Protein AF-A0A8R7U121-F1 (afdb_monomer)

Nearest PDB structures (foldseek):
  2y7j-assembly1_D  TM=5.932E-01  e=2.226E+00  Homo sapiens
  5bml-assembly1_A  TM=5.288E-01  e=2.226E+00  Homo sapiens
  5u6b-assembly3_C  TM=4.559E-01  e=3.003E+00  Homo sapiens
  2y7j-assembly1_C  TM=4.504E-01  e=2.509E+00  Homo sapiens
  5os2-assembly1_A  TM=4.508E-01  e=3.386E+00  Homo sapiens

Solvent-accessible surface area (backbone atoms only — not comparable to full-atom values): 14651 Å² total; per-residue (Å²): 133,82,78,79,87,72,93,68,89,49,52,39,56,57,51,41,60,76,43,29,28,74,72,53,30,56,55,47,49,53,22,59,60,52,17,74,46,50,43,75,51,90,68,65,43,82,56,94,83,27,44,34,40,38,31,35,40,74,84,47,98,79,44,66,76,41,44,36,43,33,28,77,92,78,58,44,76,49,48,78,77,47,45,38,82,76,68,60,39,75,40,25,69,58,51,41,49,35,58,74,71,64,52,58,65,73,48,68,90,63,61,49,59,90,50,23,42,64,43,55,49,47,37,67,73,64,68,60,62,79,81,65,69,80,60,89,45,71,70,52,43,49,56,54,51,51,56,54,49,54,49,52,50,67,65,20,70,85,35,73,66,48,32,50,54,51,51,56,52,48,66,57,45,53,59,52,54,55,33,56,75,71,72,48,77,84,78,82,83,78,80,83,81,83,88,90,91,86,88,88,84,88,88,86,89,83,90,86,89,87,85,84,88,82,90,84,89,80,79,87,74,83,84,84,85,83,84,86,82,86,132

Sequence (231 aa):
MMAPPLYSRYNIERQAANYYTRNVFGKFQKQVTASTGYIINQDTEYQGRGLMFNLTSSLYENPKLFSVRVMMDEGVFQCSCHYFEMNGLVCAHIIRVMVHLNVQVIPQQYLLESWSEAATTSMARTGRLLEFGRPSTNTLKYNSLCRRLTWLASDACCNDDAYKILDEAIKVLEPAIAAAKRGVLPEQQATQRSEPPKQPATATGVLSDGLPQPQSTEMLRNPARVPKKGR

Mean predicted aligned error: 19.67 Å

pLDDT: mean 73.67, std 21.88, range [26.83, 96.38]

Radius of gyration: 31.83 Å; Cα contacts (8 Å, |Δi|>4): 194; chains: 1; bounding box: 66×74×86 Å

Structure (mmCIF, N/CA/C/O backbone):
data_AF-A0A8R7U121-F1
#
_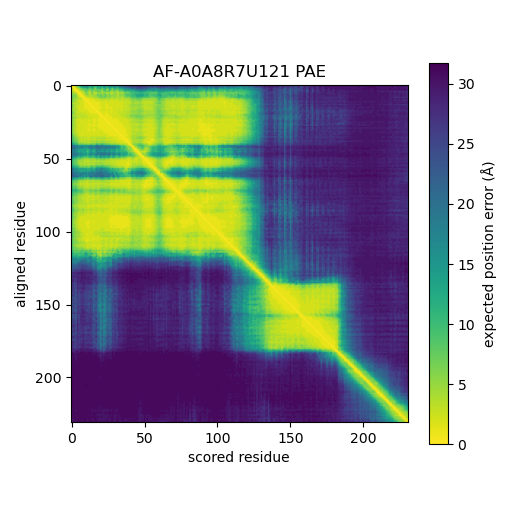entry.id   AF-A0A8R7U121-F1
#
loop_
_atom_site.group_PDB
_atom_site.id
_atom_site.type_symbol
_atom_site.label_atom_id
_atom_site.label_alt_id
_atom_site.label_comp_id
_atom_site.label_asym_id
_atom_site.label_entity_id
_atom_site.label_seq_id
_atom_site.pdbx_PDB_ins_code
_atom_site.Cartn_x
_atom_site.Cartn_y
_atom_site.Cartn_z
_atom_site.occupancy
_atom_site.B_iso_or_equiv
_atom_site.auth_seq_id
_atom_site.auth_comp_id
_atom_site.auth_asym_id
_atom_site.auth_atom_id
_atom_site.pdbx_PDB_model_num
ATOM 1 N N . MET A 1 1 ? 3.568 -12.759 -16.027 1.00 47.31 1 MET A N 1
ATOM 2 C CA . MET A 1 1 ? 3.876 -12.443 -14.615 1.00 47.31 1 MET A CA 1
ATOM 3 C C . MET A 1 1 ? 2.804 -13.073 -13.742 1.00 47.31 1 MET A C 1
ATOM 5 O O . MET A 1 1 ? 1.634 -12.901 -14.050 1.00 47.31 1 MET A O 1
ATOM 9 N N . MET A 1 2 ? 3.188 -13.857 -12.732 1.00 55.28 2 MET A N 1
ATOM 10 C CA . MET A 1 2 ? 2.252 -14.435 -11.757 1.00 55.28 2 MET A CA 1
ATOM 11 C C . MET A 1 2 ? 1.776 -13.330 -10.807 1.00 55.28 2 MET A C 1
ATOM 13 O O . MET A 1 2 ? 2.607 -12.564 -10.316 1.00 55.28 2 MET A O 1
ATOM 17 N N . ALA A 1 3 ? 0.465 -13.238 -10.567 1.00 64.62 3 ALA A N 1
ATOM 18 C CA . ALA A 1 3 ? -0.093 -12.289 -9.606 1.00 64.62 3 ALA A CA 1
ATOM 19 C C . ALA A 1 3 ? 0.487 -12.559 -8.203 1.00 64.62 3 ALA A C 1
ATOM 21 O O . ALA A 1 3 ? 0.669 -13.727 -7.839 1.00 64.62 3 ALA A O 1
ATOM 22 N N . PRO A 1 4 ? 0.817 -11.517 -7.417 1.00 74.62 4 PRO A N 1
ATOM 23 C CA . PRO A 1 4 ? 1.358 -11.716 -6.082 1.00 74.62 4 PRO A CA 1
ATOM 24 C C . PRO A 1 4 ? 0.328 -12.441 -5.196 1.00 74.62 4 PRO A C 1
ATOM 26 O O . PRO A 1 4 ? -0.874 -12.197 -5.329 1.00 74.62 4 PRO A O 1
ATOM 29 N N . PRO A 1 5 ? 0.772 -13.340 -4.299 1.00 82.88 5 PRO A N 1
ATOM 30 C CA . PRO A 1 5 ? -0.138 -14.067 -3.424 1.00 82.88 5 PRO A CA 1
ATOM 31 C C . PRO A 1 5 ? -0.878 -13.084 -2.512 1.00 82.88 5 PRO A C 1
ATOM 33 O O . PRO A 1 5 ? -0.253 -12.240 -1.869 1.00 82.88 5 PRO A O 1
ATOM 36 N N . LEU A 1 6 ? -2.205 -13.195 -2.464 1.00 87.69 6 LEU A N 1
ATOM 37 C CA . LEU A 1 6 ? -3.052 -12.390 -1.585 1.00 87.69 6 LEU A CA 1
ATOM 38 C C . LEU A 1 6 ? -3.093 -13.018 -0.188 1.00 87.69 6 LEU A C 1
ATOM 40 O O . LEU A 1 6 ? -3.147 -14.240 -0.055 1.00 87.69 6 LEU A O 1
ATOM 44 N N . TYR A 1 7 ? -3.077 -12.183 0.847 1.00 84.38 7 TYR A N 1
ATOM 45 C CA . TYR A 1 7 ? -3.190 -12.610 2.239 1.00 84.38 7 TYR A CA 1
ATOM 46 C C . TYR A 1 7 ? -4.653 -12.865 2.629 1.00 84.38 7 TYR A C 1
ATOM 48 O O . TYR A 1 7 ? -4.965 -13.826 3.328 1.00 84.38 7 TYR A O 1
ATOM 56 N N . SER A 1 8 ? -5.561 -12.010 2.163 1.00 85.31 8 SER A N 1
ATOM 57 C CA . SER A 1 8 ? -6.993 -12.051 2.440 1.00 85.31 8 SER A CA 1
ATOM 58 C C . SER A 1 8 ? -7.809 -12.244 1.158 1.00 85.31 8 SER A C 1
ATOM 60 O O . SER A 1 8 ? -7.291 -12.258 0.041 1.00 85.31 8 SER A O 1
ATOM 62 N N . ARG A 1 9 ? -9.132 -12.371 1.315 1.00 86.62 9 ARG A N 1
ATOM 63 C CA . ARG A 1 9 ? -10.089 -12.380 0.196 1.00 86.62 9 ARG A CA 1
ATOM 64 C C . ARG A 1 9 ? -10.721 -11.007 -0.058 1.00 86.62 9 ARG A C 1
ATOM 66 O O . ARG A 1 9 ? -11.717 -10.922 -0.773 1.00 86.62 9 ARG A O 1
ATOM 73 N N . TYR A 1 10 ? -10.180 -9.938 0.529 1.00 90.00 10 TYR A N 1
ATOM 74 C CA . TYR A 1 10 ? -10.754 -8.604 0.383 1.00 90.00 10 TYR A CA 1
ATOM 75 C C . TYR A 1 10 ? -10.538 -8.053 -1.029 1.00 90.00 10 TYR A C 1
ATOM 77 O O . TYR A 1 10 ? -9.432 -8.075 -1.572 1.00 90.00 10 TYR A O 1
ATOM 85 N N . ASN A 1 11 ? -11.597 -7.490 -1.612 1.00 91.81 11 ASN A N 1
ATOM 86 C CA . ASN A 1 11 ? -11.538 -6.888 -2.945 1.00 91.81 11 ASN A CA 1
ATOM 87 C C . ASN A 1 11 ? -10.566 -5.695 -3.000 1.00 91.81 11 ASN A C 1
ATOM 89 O O . ASN A 1 11 ? -9.848 -5.545 -3.989 1.00 91.81 11 ASN A O 1
ATOM 93 N N . ILE A 1 12 ? -10.444 -4.941 -1.902 1.00 94.12 12 ILE A N 1
ATOM 94 C CA . ILE A 1 12 ? -9.458 -3.863 -1.749 1.00 94.12 12 ILE A CA 1
ATOM 95 C C . ILE A 1 12 ? -8.004 -4.358 -1.827 1.00 94.12 12 ILE A C 1
ATOM 97 O O . ILE A 1 12 ? -7.151 -3.659 -2.367 1.00 94.12 12 ILE A O 1
ATOM 101 N N . GLU A 1 13 ? -7.704 -5.578 -1.360 1.00 93.31 13 GLU A N 1
ATOM 102 C CA . GLU A 1 13 ? -6.356 -6.148 -1.474 1.00 93.31 13 GLU A CA 1
ATOM 103 C C . GLU A 1 13 ? -6.052 -6.559 -2.914 1.00 93.31 13 GLU A C 1
ATOM 105 O O . GLU A 1 13 ? -4.972 -6.264 -3.421 1.00 93.31 13 GLU A O 1
ATOM 110 N N . ARG A 1 14 ? -7.025 -7.161 -3.609 1.00 91.94 14 ARG A N 1
ATOM 111 C CA . ARG A 1 14 ? -6.887 -7.481 -5.036 1.00 91.94 14 ARG A CA 1
ATOM 112 C C . ARG A 1 14 ? -6.682 -6.220 -5.879 1.00 91.94 14 ARG A C 1
ATOM 114 O O . ARG A 1 14 ? -5.856 -6.222 -6.785 1.00 91.94 14 ARG A O 1
ATOM 121 N N . GLN A 1 15 ? -7.409 -5.144 -5.584 1.00 93.44 15 GLN A N 1
ATOM 122 C CA . GLN A 1 15 ? -7.210 -3.862 -6.259 1.00 93.44 15 GLN A CA 1
ATOM 123 C C . GLN A 1 15 ? -5.800 -3.313 -6.010 1.00 93.44 15 GLN A C 1
ATOM 125 O O . GLN A 1 15 ? -5.121 -2.928 -6.960 1.00 93.44 15 GLN A O 1
ATOM 130 N N . ALA A 1 16 ? -5.339 -3.321 -4.756 1.00 91.12 16 ALA A N 1
ATOM 131 C CA . ALA A 1 16 ? -3.998 -2.873 -4.396 1.00 91.12 16 ALA A CA 1
ATOM 132 C C . ALA A 1 16 ? -2.901 -3.697 -5.096 1.00 91.12 16 ALA A C 1
ATOM 134 O O . ALA A 1 16 ? -1.918 -3.122 -5.555 1.00 91.12 16 ALA A O 1
ATOM 135 N N . ALA A 1 17 ? -3.090 -5.014 -5.233 1.00 90.88 17 ALA A N 1
ATOM 136 C CA . ALA A 1 17 ? -2.168 -5.910 -5.936 1.00 90.88 17 ALA A CA 1
ATOM 137 C C . ALA A 1 17 ? -2.005 -5.568 -7.423 1.00 90.88 17 ALA A C 1
ATOM 139 O O . ALA A 1 17 ? -0.923 -5.742 -7.973 1.00 90.88 17 ALA A O 1
ATOM 140 N N . ASN A 1 18 ? -3.072 -5.082 -8.061 1.00 89.69 18 ASN A N 1
ATOM 141 C CA . ASN A 1 18 ? -3.062 -4.707 -9.475 1.00 89.69 18 ASN A CA 1
ATOM 142 C C . ASN A 1 18 ? -2.540 -3.283 -9.715 1.00 89.69 18 ASN A C 1
ATOM 144 O O . ASN A 1 18 ? -2.168 -2.953 -10.837 1.00 89.69 18 ASN A O 1
ATOM 148 N N . TYR A 1 19 ? -2.569 -2.422 -8.694 1.00 88.56 19 TYR A N 1
ATOM 149 C CA . TYR A 1 19 ? -2.185 -1.016 -8.823 1.00 88.56 19 TYR A CA 1
ATOM 150 C C . TYR A 1 19 ? -0.744 -0.750 -8.371 1.00 88.56 19 TYR A C 1
ATOM 152 O O . TYR A 1 19 ? 0.015 -0.057 -9.053 1.00 88.56 19 TYR A O 1
ATOM 160 N N . TYR A 1 20 ? -0.367 -1.268 -7.201 1.00 89.88 20 TYR A N 1
ATOM 161 C CA . TYR A 1 20 ? 0.913 -0.977 -6.568 1.00 89.88 20 TYR A CA 1
ATOM 162 C C . TYR A 1 20 ? 2.047 -1.849 -7.100 1.00 89.88 20 TYR A C 1
ATOM 164 O O . TYR A 1 20 ? 1.867 -3.029 -7.378 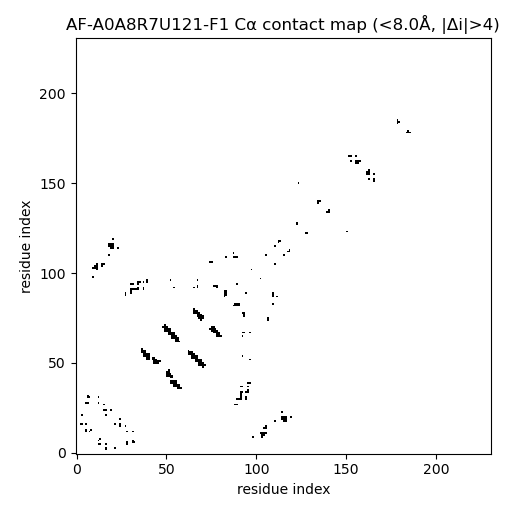1.00 89.88 20 TYR A O 1
ATOM 172 N N . THR A 1 21 ? 3.265 -1.298 -7.103 1.00 87.50 21 THR A N 1
ATOM 173 C CA . THR A 1 21 ? 4.477 -2.114 -7.298 1.00 87.50 21 THR A CA 1
ATOM 174 C C . THR A 1 21 ? 4.592 -3.206 -6.241 1.00 87.50 21 THR A C 1
ATOM 176 O O . THR A 1 21 ? 4.197 -3.013 -5.091 1.00 87.50 21 THR A O 1
ATOM 179 N N . ARG A 1 22 ? 5.242 -4.326 -6.578 1.00 86.69 22 ARG A N 1
ATOM 180 C CA . ARG A 1 22 ? 5.437 -5.464 -5.660 1.00 86.69 22 ARG A CA 1
ATOM 181 C C . ARG A 1 22 ? 5.949 -5.078 -4.261 1.00 86.69 22 ARG A C 1
ATOM 183 O O . ARG A 1 22 ? 5.487 -5.629 -3.266 1.00 86.69 22 ARG A O 1
ATOM 190 N N . ASN A 1 23 ? 6.885 -4.128 -4.163 1.00 87.50 23 ASN A N 1
ATOM 191 C CA . ASN A 1 23 ? 7.426 -3.673 -2.873 1.00 87.50 23 ASN A CA 1
ATOM 192 C C . ASN A 1 23 ? 6.387 -2.890 -2.053 1.00 87.50 23 ASN A C 1
ATOM 194 O O . ASN A 1 23 ? 6.260 -3.070 -0.842 1.00 87.50 23 ASN A O 1
ATOM 198 N N . VAL A 1 24 ? 5.625 -2.022 -2.716 1.00 90.75 24 VAL A N 1
ATOM 199 C CA . VAL A 1 24 ? 4.559 -1.242 -2.081 1.00 90.75 24 VAL A CA 1
ATOM 200 C C . VAL A 1 24 ? 3.410 -2.147 -1.675 1.00 90.75 24 VAL A C 1
ATOM 202 O O . VAL A 1 24 ? 2.943 -2.057 -0.541 1.00 90.75 24 VAL A O 1
ATOM 205 N N . PHE A 1 25 ? 3.007 -3.062 -2.556 1.00 93.00 25 PHE A N 1
ATOM 206 C CA . PHE A 1 25 ? 1.992 -4.055 -2.252 1.00 93.00 25 PHE A CA 1
ATOM 207 C C . PHE A 1 25 ? 2.377 -4.870 -1.014 1.00 93.00 25 PHE A C 1
ATOM 209 O O . PHE A 1 25 ? 1.572 -4.997 -0.100 1.00 93.00 25 PHE A O 1
ATOM 216 N N . GLY A 1 26 ? 3.639 -5.295 -0.888 1.00 92.56 26 GLY A N 1
ATOM 217 C CA . GLY A 1 26 ? 4.119 -5.965 0.324 1.00 92.56 26 GLY A CA 1
ATOM 218 C C . GLY A 1 26 ? 3.973 -5.124 1.605 1.00 92.56 26 GLY A C 1
ATOM 219 O O . GLY A 1 26 ? 3.680 -5.665 2.671 1.00 92.56 26 GLY A O 1
ATOM 220 N N . LYS A 1 27 ? 4.127 -3.794 1.535 1.00 93.06 27 LYS A N 1
ATOM 221 C CA . LYS A 1 27 ? 3.851 -2.898 2.677 1.00 93.06 27 LYS A CA 1
ATOM 222 C C . LYS A 1 27 ? 2.357 -2.801 2.974 1.00 93.06 27 LYS A C 1
ATOM 224 O O . LYS A 1 27 ? 1.977 -2.824 4.142 1.00 93.06 27 LYS A O 1
ATOM 229 N N . PHE A 1 28 ? 1.526 -2.719 1.938 1.00 94.81 28 PHE A N 1
ATOM 230 C CA . PHE A 1 28 ? 0.074 -2.721 2.078 1.00 94.81 28 PHE A CA 1
ATOM 231 C C . PHE A 1 28 ? -0.425 -4.033 2.703 1.00 94.81 28 PHE A C 1
ATOM 233 O O . PHE A 1 28 ? -1.191 -3.991 3.658 1.00 94.81 28 PHE A O 1
ATOM 240 N N . GLN A 1 29 ? 0.085 -5.192 2.274 1.00 94.62 29 GLN A N 1
ATOM 241 C CA . GLN A 1 29 ? -0.262 -6.489 2.866 1.00 94.62 29 GLN A CA 1
ATOM 242 C C . GLN A 1 29 ? 0.050 -6.552 4.360 1.00 94.62 29 GLN A C 1
ATOM 244 O O . GLN A 1 29 ? -0.770 -7.040 5.129 1.00 94.62 29 GLN A O 1
ATOM 249 N N . LYS A 1 30 ? 1.174 -5.976 4.809 1.00 93.94 30 LYS A N 1
ATOM 250 C CA . LYS A 1 30 ? 1.460 -5.856 6.250 1.00 93.94 30 LYS A CA 1
ATOM 251 C C . LYS A 1 30 ? 0.385 -5.054 6.989 1.00 93.94 30 LYS A C 1
ATOM 253 O O . LYS A 1 30 ? 0.046 -5.410 8.112 1.00 93.94 30 LYS A O 1
ATOM 258 N N . GLN A 1 31 ? -0.164 -4.001 6.376 1.00 95.38 31 GLN A N 1
ATOM 259 C CA . GLN A 1 31 ? -1.285 -3.244 6.948 1.00 95.38 31 GLN A CA 1
ATOM 260 C C . GLN A 1 31 ? -2.587 -4.057 6.941 1.00 95.38 31 GLN A C 1
ATOM 262 O O . GLN A 1 31 ? -3.321 -4.018 7.926 1.00 95.38 31 GLN A O 1
ATOM 267 N N . VAL A 1 32 ? -2.850 -4.842 5.887 1.00 95.00 32 VAL A N 1
ATOM 268 C CA . VAL A 1 32 ? -3.994 -5.770 5.833 1.00 95.00 32 VAL A CA 1
ATOM 269 C C . VAL A 1 32 ? -3.903 -6.802 6.955 1.00 95.00 32 VAL A C 1
ATOM 271 O O . VAL A 1 32 ? -4.861 -6.962 7.707 1.00 95.00 32 VAL A O 1
ATOM 274 N N . THR A 1 33 ? -2.753 -7.450 7.133 1.00 93.12 33 THR A N 1
ATOM 275 C CA . THR A 1 33 ? -2.527 -8.394 8.235 1.00 93.12 33 THR A CA 1
ATOM 276 C C . THR A 1 33 ? -2.669 -7.708 9.592 1.00 93.12 33 THR A C 1
ATOM 278 O O . THR A 1 33 ? -3.382 -8.203 10.453 1.00 93.12 33 THR A O 1
ATOM 281 N N . ALA A 1 34 ? -2.066 -6.532 9.787 1.00 91.75 34 ALA A N 1
ATOM 282 C CA . ALA A 1 34 ? -2.189 -5.799 11.046 1.00 91.75 34 ALA A CA 1
ATOM 283 C C . ALA A 1 34 ? -3.643 -5.399 11.365 1.00 91.75 34 ALA A C 1
ATOM 285 O O . ALA A 1 34 ? -4.018 -5.353 12.535 1.00 91.75 34 ALA A O 1
ATOM 286 N N . SER A 1 35 ? -4.481 -5.157 10.349 1.00 93.62 35 SER A N 1
ATOM 287 C CA . SER A 1 35 ? -5.887 -4.775 10.539 1.00 93.62 35 SER A CA 1
ATOM 288 C C . SER A 1 35 ? -6.704 -5.824 11.302 1.00 93.62 35 SER A C 1
ATOM 290 O O . SER A 1 35 ? -7.640 -5.461 12.014 1.00 93.62 35 SER A O 1
ATOM 292 N N . THR A 1 36 ? -6.334 -7.110 11.220 1.00 91.56 36 THR A N 1
ATOM 293 C CA . THR A 1 36 ? -7.043 -8.196 11.917 1.00 91.56 36 THR A CA 1
ATOM 294 C C . THR A 1 36 ? -6.851 -8.143 13.429 1.00 91.56 36 THR A C 1
ATOM 296 O O . THR A 1 36 ? -7.659 -8.704 14.160 1.00 91.56 36 THR A O 1
ATOM 299 N N . GLY A 1 37 ? -5.803 -7.460 13.900 1.00 90.38 37 GLY A N 1
ATOM 300 C CA . GLY A 1 37 ? -5.537 -7.242 15.318 1.00 90.38 37 GLY A CA 1
ATOM 301 C C . GLY A 1 37 ? -6.366 -6.119 15.943 1.00 90.38 37 GLY A C 1
ATOM 302 O O . GLY A 1 37 ? -6.264 -5.921 17.151 1.00 90.38 37 GLY A O 1
ATOM 303 N N . TYR A 1 38 ? -7.179 -5.386 15.174 1.00 91.56 38 TYR A N 1
ATOM 304 C CA . TYR A 1 38 ? -7.984 -4.273 15.686 1.00 91.56 38 TYR A CA 1
ATOM 305 C C . TYR A 1 38 ? -9.473 -4.613 15.773 1.00 91.56 38 TYR A C 1
ATOM 307 O O . TYR A 1 38 ? -10.073 -5.181 14.855 1.00 91.56 38 TYR A O 1
ATOM 315 N N . ILE A 1 39 ? -10.091 -4.196 16.872 1.00 90.94 39 ILE A N 1
ATOM 316 C CA . ILE A 1 39 ? -11.524 -4.338 17.132 1.00 90.94 39 ILE A CA 1
ATOM 317 C C . ILE A 1 39 ? -12.168 -2.959 17.015 1.00 90.94 39 ILE A C 1
ATOM 319 O O . ILE A 1 39 ? -11.604 -1.979 17.495 1.00 90.94 39 ILE A O 1
ATOM 323 N N . ILE A 1 40 ? -13.324 -2.890 16.353 1.00 91.50 40 ILE A N 1
ATOM 324 C CA . ILE A 1 40 ? -14.151 -1.682 16.297 1.00 91.50 40 ILE A CA 1
ATOM 325 C C . ILE A 1 40 ? -15.060 -1.703 17.522 1.00 91.50 40 ILE A C 1
ATOM 327 O O . ILE A 1 40 ? -15.796 -2.670 17.726 1.00 91.50 40 ILE A O 1
ATOM 331 N N . ASN A 1 41 ? -14.985 -0.655 18.333 1.00 86.69 41 ASN A N 1
ATOM 332 C CA . ASN A 1 41 ? -15.855 -0.480 19.486 1.00 86.69 41 ASN A CA 1
ATOM 333 C C . ASN A 1 41 ? -17.268 -0.136 18.986 1.00 86.69 41 ASN A C 1
ATOM 335 O O . ASN A 1 41 ? -17.418 0.539 17.967 1.00 86.69 41 ASN A O 1
ATOM 339 N N . GLN A 1 42 ? -18.304 -0.607 19.682 1.00 73.06 42 GLN A N 1
ATOM 340 C CA . GLN A 1 42 ? -19.701 -0.460 19.239 1.00 73.06 42 GLN A CA 1
ATOM 341 C C . GLN A 1 42 ? -20.194 1.000 19.229 1.00 73.06 42 GLN A C 1
ATOM 343 O O . GLN A 1 42 ? -21.228 1.290 18.630 1.00 73.06 42 GLN A O 1
ATOM 348 N N . ASP A 1 43 ? -19.421 1.922 19.802 1.00 67.81 43 ASP A N 1
ATOM 349 C CA . ASP A 1 43 ? -19.705 3.355 19.867 1.00 67.81 43 ASP A CA 1
ATOM 350 C C . ASP A 1 43 ? -19.395 4.036 18.524 1.00 67.81 43 ASP A C 1
ATOM 352 O O . ASP A 1 43 ? -18.417 4.774 18.372 1.00 67.81 43 ASP A O 1
ATOM 356 N N . THR A 1 44 ? -20.206 3.735 17.507 1.00 73.50 44 THR A N 1
ATOM 357 C CA . THR A 1 44 ? -20.183 4.490 16.250 1.00 73.50 44 THR A CA 1
ATOM 358 C C . THR A 1 44 ? -20.975 5.772 16.449 1.00 73.50 44 THR A C 1
ATOM 360 O O . THR A 1 44 ? -22.204 5.756 16.501 1.00 73.50 44 THR A O 1
ATOM 363 N N . GLU A 1 45 ? -20.270 6.891 16.561 1.00 77.12 45 GLU A N 1
ATOM 364 C CA . GLU A 1 45 ? -20.895 8.197 16.741 1.00 77.12 45 GLU A CA 1
ATOM 365 C C . GLU A 1 45 ? -21.094 8.896 15.399 1.00 77.12 45 GLU A C 1
ATOM 367 O O . GLU A 1 45 ? -20.191 8.963 14.558 1.00 77.12 45 GLU A O 1
ATOM 372 N N . TYR A 1 46 ? -22.274 9.480 15.211 1.00 78.19 46 TYR A N 1
ATOM 373 C CA . TYR A 1 46 ? -22.507 10.407 14.116 1.00 78.19 46 TYR A CA 1
ATOM 374 C C . TYR A 1 46 ? -21.960 11.787 14.497 1.00 78.19 46 TYR A C 1
ATOM 376 O O . TYR A 1 46 ? -22.461 12.428 15.419 1.00 78.19 46 TYR A O 1
ATOM 384 N N . GLN A 1 47 ? -20.943 12.266 13.779 1.00 73.56 47 GLN A N 1
ATOM 385 C CA . GLN A 1 47 ? -20.379 13.601 13.977 1.00 73.56 47 GLN A CA 1
ATOM 386 C C . GLN A 1 47 ? -20.531 14.456 12.717 1.00 73.56 47 GLN A C 1
ATOM 388 O O . GLN A 1 47 ? -19.680 14.455 11.821 1.00 73.56 47 GLN A O 1
ATOM 393 N N . GLY A 1 48 ? -21.597 15.257 12.681 1.00 77.50 48 GLY A N 1
ATOM 394 C CA . GLY A 1 48 ? -21.821 16.260 11.640 1.00 77.50 48 GLY A CA 1
ATOM 395 C C . GLY A 1 48 ? -22.220 15.649 10.298 1.00 77.50 48 GLY A C 1
ATOM 396 O O . GLY A 1 48 ? -23.395 15.387 10.091 1.00 77.50 48 GLY A O 1
ATOM 397 N N . ARG A 1 49 ? -21.263 15.474 9.375 1.00 76.88 49 ARG A N 1
ATOM 398 C CA . ARG A 1 49 ? -21.458 14.827 8.056 1.00 76.88 49 ARG A CA 1
ATOM 399 C C . ARG A 1 49 ? -20.779 13.454 7.939 1.00 76.88 49 ARG A C 1
ATOM 401 O O . ARG A 1 49 ? -20.784 12.864 6.868 1.00 76.88 49 ARG A O 1
ATOM 408 N N . GLY A 1 50 ? -20.177 12.942 9.014 1.00 85.88 50 GLY A N 1
ATOM 409 C CA . GLY A 1 50 ? -19.421 11.689 8.974 1.00 85.88 50 GLY A CA 1
ATOM 410 C C . GLY A 1 50 ? -19.669 10.771 10.165 1.00 85.88 50 GLY A C 1
ATOM 411 O O . GLY A 1 50 ? -20.179 11.189 11.204 1.00 85.88 50 GLY A O 1
ATOM 412 N N . LEU A 1 51 ? -19.265 9.514 10.003 1.00 90.69 51 LEU A N 1
ATOM 413 C CA . LEU A 1 51 ? -19.254 8.492 11.047 1.00 90.69 51 LEU A CA 1
ATOM 414 C C . LEU A 1 51 ? -17.886 8.470 11.727 1.00 90.69 51 LEU A C 1
ATOM 416 O O . LEU A 1 51 ? -16.857 8.539 11.053 1.00 90.69 51 LEU A O 1
ATOM 420 N N . MET A 1 52 ? -17.860 8.354 13.050 1.00 92.19 52 MET A N 1
ATOM 421 C CA . MET A 1 52 ? -16.637 8.138 13.814 1.00 92.19 52 MET A CA 1
ATOM 422 C C . MET A 1 52 ? -16.601 6.704 14.337 1.00 92.19 52 MET A C 1
ATOM 424 O O . MET A 1 52 ? -17.502 6.277 15.050 1.00 92.19 52 MET A O 1
ATOM 428 N N . PHE A 1 53 ? -15.529 5.986 14.007 1.00 92.44 53 PHE A N 1
ATOM 429 C CA . PHE A 1 53 ? -15.239 4.654 14.527 1.00 92.44 53 PHE A CA 1
ATOM 430 C C . PHE A 1 53 ? -14.063 4.716 15.487 1.00 92.44 53 PHE A C 1
ATOM 432 O O . PHE A 1 53 ? -13.002 5.228 15.127 1.00 92.44 53 PHE A O 1
ATOM 439 N N . ASN A 1 54 ? -14.227 4.136 16.672 1.00 92.19 54 ASN A N 1
ATOM 440 C CA . ASN A 1 54 ? -13.149 3.956 17.635 1.00 92.19 54 ASN A CA 1
ATOM 441 C C . ASN A 1 54 ? -12.620 2.522 17.556 1.00 92.19 54 ASN A C 1
ATOM 443 O O . ASN A 1 54 ? -13.392 1.565 17.530 1.00 92.19 54 ASN A O 1
ATOM 447 N N . LEU A 1 55 ? -11.300 2.376 17.487 1.00 91.69 55 LEU A N 1
ATOM 448 C CA . LEU A 1 55 ? -10.613 1.104 17.343 1.00 91.69 55 LEU A CA 1
ATOM 449 C C . LEU A 1 55 ? -9.644 0.882 18.489 1.00 91.69 55 LEU A C 1
ATOM 451 O O . LEU A 1 55 ? -8.901 1.780 18.887 1.00 91.69 55 LEU A O 1
ATOM 455 N N . THR A 1 56 ? -9.598 -0.365 18.929 1.00 90.19 56 THR A N 1
ATOM 456 C CA . T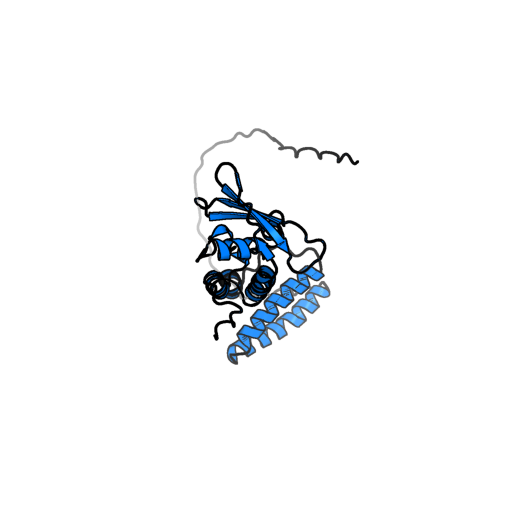HR A 1 56 ? -8.764 -0.819 20.033 1.00 90.19 56 THR A CA 1
ATOM 457 C C . THR A 1 56 ? -7.906 -1.983 19.548 1.00 90.19 56 THR A C 1
ATOM 459 O O . THR A 1 56 ? -8.389 -2.858 18.824 1.00 90.19 56 THR A O 1
ATOM 462 N N . SER A 1 57 ? -6.618 -1.997 19.899 1.00 85.50 57 SER A N 1
ATOM 463 C CA . SER A 1 57 ? -5.764 -3.155 19.603 1.00 85.50 57 SER A CA 1
ATOM 464 C C . SER A 1 57 ? -6.143 -4.328 20.506 1.00 85.50 57 SER A C 1
ATOM 466 O O . SER A 1 57 ? -6.158 -4.187 21.720 1.00 85.50 57 SER A O 1
ATOM 468 N N . SER A 1 58 ? -6.403 -5.496 19.929 1.00 71.69 58 SER A N 1
ATOM 469 C CA . SER A 1 58 ? -6.674 -6.733 20.679 1.00 71.69 58 SER A CA 1
ATOM 470 C C . SER A 1 58 ? -5.417 -7.385 21.268 1.00 71.69 58 SER A C 1
ATOM 472 O O . SER A 1 58 ? -5.518 -8.375 21.984 1.00 71.69 58 SER A O 1
ATOM 474 N N . LEU A 1 59 ? -4.230 -6.851 20.958 1.00 64.38 59 LEU A N 1
ATOM 475 C CA . LEU A 1 59 ? -2.943 -7.485 21.259 1.00 64.38 59 LEU A CA 1
ATOM 476 C C . LEU A 1 59 ? -2.282 -6.995 22.559 1.00 64.38 59 LEU A C 1
ATOM 478 O O . LEU A 1 59 ? -1.247 -7.535 22.937 1.00 64.38 59 LEU A O 1
ATOM 482 N N . TYR A 1 60 ? -2.829 -5.974 23.229 1.00 64.94 60 TYR A N 1
ATOM 483 C CA . TYR A 1 60 ? -2.191 -5.340 24.391 1.00 64.94 60 TYR A CA 1
ATOM 484 C C . TYR A 1 60 ? -3.179 -5.111 25.541 1.00 64.94 60 TYR A C 1
ATOM 486 O O . TYR A 1 60 ? -4.313 -4.710 25.301 1.00 64.94 60 TYR A O 1
ATOM 494 N N . GLU A 1 61 ? -2.716 -5.288 26.784 1.00 56.91 61 GLU A N 1
ATOM 495 C CA . GLU A 1 61 ? -3.497 -5.069 28.020 1.00 56.91 61 GLU A CA 1
ATOM 496 C C . GLU A 1 61 ? -3.917 -3.604 28.234 1.00 56.91 61 GLU A C 1
ATOM 498 O O . GLU A 1 61 ? -4.962 -3.347 28.820 1.00 56.91 61 GLU A O 1
ATOM 503 N N . ASN A 1 62 ? -3.145 -2.641 27.710 1.00 63.09 62 ASN A N 1
ATOM 504 C CA . ASN A 1 62 ? -3.488 -1.212 27.672 1.00 63.09 62 ASN A CA 1
ATOM 505 C C . ASN A 1 62 ? -3.579 -0.742 26.219 1.00 63.09 62 ASN A C 1
ATOM 507 O O . ASN A 1 62 ? -2.629 -0.163 25.676 1.00 63.09 62 ASN A O 1
ATOM 511 N N . PRO A 1 63 ? -4.678 -1.057 25.530 1.00 71.50 63 PRO A N 1
ATOM 512 C CA . PRO A 1 63 ? -4.720 -0.891 24.098 1.00 71.50 63 PRO A CA 1
ATOM 513 C C . PRO A 1 63 ? -4.899 0.578 23.721 1.00 71.50 63 PRO A C 1
ATOM 515 O O . PRO A 1 63 ? -5.816 1.270 24.161 1.00 71.50 63 PRO A O 1
ATOM 518 N N . LYS A 1 64 ? -3.998 1.062 22.865 1.00 79.25 64 LYS A N 1
ATOM 519 C CA . LYS A 1 64 ? -4.077 2.410 22.306 1.00 79.25 64 LYS A CA 1
ATOM 520 C C . LYS A 1 64 ? -5.366 2.557 21.494 1.00 79.25 64 LYS A C 1
ATOM 522 O O . LYS A 1 64 ? -5.613 1.757 20.589 1.00 79.25 64 LYS A O 1
ATOM 527 N N . LEU A 1 65 ? -6.141 3.592 21.811 1.00 86.44 65 LEU A N 1
ATOM 528 C CA . LEU A 1 65 ? -7.353 3.951 21.084 1.00 86.44 65 LEU A CA 1
ATOM 529 C C . LEU A 1 65 ? -6.990 4.727 19.811 1.00 86.44 65 LEU A C 1
ATOM 531 O O . LEU A 1 65 ? -6.213 5.685 19.851 1.00 86.44 65 LEU A O 1
ATOM 535 N N . PHE A 1 66 ? -7.569 4.325 18.686 1.00 91.00 66 PHE A N 1
ATOM 536 C CA . PHE A 1 66 ? -7.481 5.036 17.413 1.00 91.00 66 PHE A CA 1
ATOM 537 C C . PHE A 1 66 ? -8.876 5.422 16.947 1.00 91.00 66 PHE A C 1
ATOM 539 O O . PHE A 1 66 ? -9.815 4.659 17.137 1.00 91.00 66 PHE A O 1
ATOM 546 N N . SER A 1 67 ? -9.010 6.574 16.298 1.00 92.25 67 SER A N 1
ATOM 547 C CA . SER A 1 67 ? -10.280 7.012 15.728 1.00 92.25 67 SER A CA 1
ATOM 548 C C . SER A 1 67 ? -10.165 7.135 14.215 1.00 92.25 67 SER A C 1
ATOM 550 O O . SER A 1 67 ? -9.125 7.532 13.676 1.00 92.25 67 SER A O 1
ATOM 552 N N . VAL A 1 68 ? -11.232 6.747 13.522 1.00 93.88 68 VAL A N 1
ATOM 553 C CA . VAL A 1 68 ? -11.374 6.873 12.073 1.00 93.88 68 VAL A CA 1
ATOM 554 C C . VAL A 1 68 ? -12.665 7.623 11.782 1.00 93.88 68 VAL A C 1
ATOM 556 O O . VAL A 1 68 ? -13.754 7.133 12.072 1.00 93.88 68 VAL A O 1
ATOM 559 N N . ARG A 1 69 ? -12.537 8.816 11.202 1.00 93.38 69 ARG A N 1
ATOM 560 C CA . ARG A 1 69 ? -13.652 9.603 10.673 1.00 93.38 69 ARG A CA 1
ATOM 561 C C . ARG A 1 69 ? -13.889 9.201 9.222 1.00 93.38 69 ARG A C 1
ATOM 563 O O . ARG A 1 69 ? -12.955 9.219 8.420 1.00 93.38 69 ARG A O 1
ATOM 570 N N . VAL A 1 70 ? -15.130 8.873 8.893 1.00 93.31 70 VAL A N 1
ATOM 571 C CA . VAL A 1 70 ? -15.554 8.439 7.562 1.00 93.31 70 VAL A CA 1
ATOM 572 C C . VAL A 1 70 ? -16.610 9.393 7.024 1.00 93.31 70 VAL A C 1
ATOM 574 O O . VAL A 1 70 ? -17.643 9.591 7.659 1.00 93.31 70 VAL A O 1
ATOM 577 N N . MET A 1 71 ? -16.365 9.955 5.846 1.00 91.38 71 MET A N 1
ATOM 578 C CA . MET A 1 71 ? -17.346 10.709 5.061 1.00 91.38 71 MET A CA 1
ATOM 579 C C . MET A 1 71 ? -17.637 9.869 3.819 1.00 91.38 71 MET A C 1
ATOM 581 O O . MET A 1 71 ? -16.818 9.800 2.902 1.00 91.38 71 MET A O 1
ATOM 585 N N . MET A 1 72 ? -18.732 9.104 3.866 1.00 85.50 72 MET A N 1
ATOM 586 C CA . MET A 1 72 ? -19.034 8.065 2.870 1.00 85.50 72 MET A CA 1
ATOM 587 C C . MET A 1 72 ? -19.388 8.645 1.500 1.00 85.50 72 MET A C 1
ATOM 589 O O . MET A 1 72 ? -19.038 8.054 0.484 1.00 85.50 72 MET A O 1
ATOM 593 N N . ASP A 1 73 ? -20.055 9.795 1.485 1.00 86.31 73 ASP A N 1
ATOM 594 C CA . ASP A 1 73 ? -20.398 10.576 0.295 1.00 86.31 73 ASP A CA 1
ATOM 595 C C . ASP A 1 73 ? -19.153 11.071 -0.452 1.00 86.31 73 ASP A C 1
ATOM 597 O O . ASP A 1 73 ? -19.100 11.018 -1.678 1.00 86.31 73 ASP A O 1
ATOM 601 N N . GLU A 1 74 ? -18.126 11.484 0.288 1.00 87.81 74 GLU A N 1
ATOM 602 C CA . GLU A 1 74 ? -16.851 11.953 -0.266 1.00 87.81 74 GLU A CA 1
ATOM 603 C C . GLU A 1 74 ? -15.818 10.819 -0.443 1.00 87.81 74 GLU A C 1
ATOM 605 O O . GLU A 1 74 ? -14.747 11.018 -1.019 1.00 87.81 74 GLU A O 1
ATOM 610 N N . GLY A 1 75 ? -16.099 9.614 0.067 1.00 88.38 75 GLY A N 1
ATOM 611 C CA . GLY A 1 75 ? -15.155 8.493 0.085 1.00 88.38 75 GLY A CA 1
ATOM 612 C C . GLY A 1 75 ? -13.893 8.765 0.916 1.00 88.38 75 GLY A C 1
ATOM 613 O O . GLY A 1 75 ? -12.827 8.215 0.622 1.00 88.38 75 GLY A O 1
ATOM 614 N N . VAL A 1 76 ? -13.981 9.634 1.926 1.00 91.94 76 VAL A N 1
ATOM 615 C CA . VAL A 1 76 ? -12.849 10.081 2.750 1.00 91.94 76 VAL A CA 1
ATOM 616 C C . VAL A 1 76 ? -12.799 9.307 4.065 1.00 91.94 76 VAL A C 1
ATOM 618 O O . VAL A 1 76 ? -13.775 9.228 4.806 1.00 91.94 76 VAL A O 1
ATOM 621 N N . PHE A 1 77 ? -11.616 8.788 4.380 1.00 93.69 77 PHE A N 1
ATOM 622 C CA . PHE A 1 77 ? -11.268 8.071 5.603 1.00 93.69 77 PHE A CA 1
ATOM 623 C C . PHE A 1 77 ? -10.072 8.757 6.277 1.00 93.69 77 PHE A C 1
ATOM 625 O O . PHE A 1 77 ? -8.933 8.666 5.815 1.00 93.69 77 PHE A O 1
ATOM 632 N N . GLN A 1 78 ? -10.310 9.444 7.386 1.00 93.19 78 GLN A N 1
ATOM 633 C CA . GLN A 1 78 ? -9.268 10.129 8.152 1.00 93.19 78 GLN A CA 1
ATOM 634 C C . GLN A 1 78 ? -9.007 9.366 9.439 1.00 93.19 78 GLN A C 1
ATOM 636 O O . GLN A 1 78 ? -9.933 9.122 10.207 1.00 93.19 78 GLN A O 1
ATOM 641 N N . CYS A 1 79 ? -7.755 8.997 9.692 1.00 93.25 79 CYS A N 1
ATOM 642 C CA . CYS A 1 79 ? -7.383 8.266 10.897 1.00 93.25 79 CYS A CA 1
ATOM 643 C C . CYS A 1 79 ? -6.451 9.095 11.774 1.00 93.25 79 CYS A C 1
ATOM 645 O O . CYS A 1 79 ? -5.478 9.655 11.279 1.00 93.25 79 CYS A O 1
ATOM 647 N N . SER A 1 80 ? -6.671 9.066 13.090 1.00 92.69 80 SER A N 1
ATOM 648 C CA . SER A 1 80 ? -5.823 9.753 14.074 1.00 92.69 80 SER A CA 1
ATOM 649 C C . SER A 1 80 ? -4.368 9.266 14.119 1.00 92.69 80 SER A C 1
ATOM 651 O O . SER A 1 80 ? -3.524 9.882 14.764 1.00 92.69 80 SER A O 1
ATOM 653 N N . CYS A 1 81 ? -4.041 8.159 13.444 1.00 88.56 81 CYS A N 1
ATOM 654 C CA . CYS A 1 81 ? -2.659 7.691 13.323 1.00 88.56 81 CYS A CA 1
ATOM 655 C C . CYS A 1 81 ? -1.828 8.451 12.275 1.00 88.56 81 CYS A C 1
ATOM 657 O O . CYS A 1 81 ? -0.615 8.269 12.257 1.00 88.56 81 CYS A O 1
ATOM 659 N N . HIS A 1 82 ? -2.463 9.235 11.393 1.00 87.94 82 HIS A N 1
ATOM 660 C CA . HIS A 1 82 ? -1.827 10.024 10.324 1.00 87.94 82 HIS A CA 1
ATOM 661 C C . HIS A 1 82 ? -0.868 9.257 9.393 1.00 87.94 82 HIS A C 1
ATOM 663 O O . HIS A 1 82 ? 0.006 9.824 8.736 1.00 87.94 82 HIS A O 1
ATOM 669 N N . TYR A 1 83 ? -1.002 7.932 9.334 1.00 86.81 83 TYR A N 1
ATOM 670 C CA . TYR A 1 83 ? -0.085 7.080 8.583 1.00 86.81 83 TYR A CA 1
ATOM 671 C C . TYR A 1 83 ? -0.191 7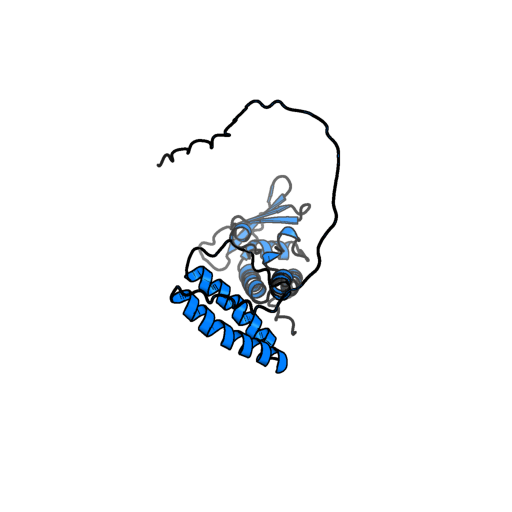.308 7.071 1.00 86.81 83 TYR A C 1
ATOM 673 O O . TYR A 1 83 ? 0.802 7.158 6.365 1.00 86.81 83 TYR A O 1
ATOM 681 N N . PHE A 1 84 ? -1.365 7.690 6.560 1.00 86.06 84 PHE A N 1
ATOM 682 C CA . PHE A 1 84 ? -1.511 8.003 5.141 1.00 86.06 84 PHE A CA 1
ATOM 683 C C . PHE A 1 84 ? -0.768 9.293 4.783 1.00 86.06 84 PHE A C 1
ATOM 685 O O . PHE A 1 84 ? -0.054 9.339 3.791 1.00 86.06 84 PHE A O 1
ATOM 692 N N . GLU A 1 85 ? -0.855 10.309 5.628 1.00 87.06 85 GLU A N 1
ATOM 693 C CA . GLU A 1 85 ? -0.189 11.596 5.460 1.00 87.06 85 GLU A CA 1
ATOM 694 C C . GLU A 1 85 ? 1.336 11.453 5.541 1.00 87.06 85 GLU A C 1
ATOM 696 O O . GLU A 1 85 ? 2.065 12.134 4.824 1.00 87.06 85 GLU A O 1
ATOM 701 N N . MET A 1 86 ? 1.826 10.528 6.372 1.00 81.06 86 MET A N 1
ATOM 702 C CA . MET A 1 86 ? 3.258 10.255 6.521 1.00 81.06 86 MET A CA 1
ATOM 703 C C . MET A 1 86 ? 3.818 9.319 5.441 1.00 81.06 86 MET A C 1
ATOM 705 O O . MET A 1 86 ? 4.932 9.526 4.960 1.00 81.06 86 MET A O 1
ATOM 709 N N . ASN A 1 87 ? 3.072 8.274 5.067 1.00 84.94 87 ASN A N 1
ATOM 710 C CA . ASN A 1 87 ? 3.598 7.162 4.266 1.00 84.94 87 ASN A CA 1
ATOM 711 C C . ASN A 1 87 ? 2.921 7.010 2.897 1.00 84.94 87 ASN A C 1
ATOM 713 O O . ASN A 1 87 ? 3.376 6.204 2.085 1.00 84.94 87 ASN A O 1
ATOM 717 N N . GLY A 1 88 ? 1.836 7.736 2.635 1.00 86.06 88 GLY A N 1
ATOM 718 C CA . GLY A 1 88 ? 1.058 7.650 1.398 1.00 86.06 88 GLY A CA 1
ATOM 719 C C . GLY A 1 88 ? 0.319 6.322 1.206 1.00 86.06 88 GLY A C 1
ATOM 720 O O . GLY A 1 88 ? -0.050 5.994 0.082 1.00 86.06 88 GLY A O 1
ATOM 721 N N . LEU A 1 89 ? 0.140 5.534 2.272 1.00 91.31 89 LEU A N 1
ATOM 722 C CA . LEU A 1 89 ? -0.522 4.227 2.242 1.00 91.31 89 LEU A CA 1
ATOM 723 C C . LEU A 1 89 ? -1.652 4.158 3.262 1.00 91.31 89 LEU A C 1
ATOM 725 O O . LEU A 1 89 ? -1.559 4.720 4.352 1.00 91.31 89 LEU A O 1
ATOM 729 N N . VAL A 1 90 ? -2.715 3.434 2.917 1.00 94.62 90 VAL A N 1
ATOM 730 C CA . VAL A 1 90 ? -3.837 3.200 3.829 1.00 94.62 90 VAL A CA 1
ATOM 731 C C . VAL A 1 90 ? -3.355 2.375 5.025 1.00 94.62 90 VAL A C 1
ATOM 733 O O . VAL A 1 90 ? -2.673 1.362 4.866 1.00 94.62 90 VAL A O 1
ATOM 736 N N . CYS A 1 91 ? -3.695 2.821 6.232 1.00 95.38 91 CYS A N 1
ATOM 737 C CA . CYS A 1 91 ? -3.290 2.158 7.465 1.00 95.38 91 CYS A CA 1
ATOM 738 C C . CYS A 1 91 ? -4.219 1.006 7.849 1.00 95.38 91 CYS A C 1
ATOM 740 O O . CYS A 1 91 ? -5.374 0.945 7.425 1.00 95.38 91 CYS A O 1
ATOM 742 N N . ALA A 1 92 ? -3.734 0.142 8.739 1.00 95.19 92 ALA A N 1
ATOM 743 C CA . ALA A 1 92 ? -4.491 -0.971 9.300 1.00 95.19 92 ALA A CA 1
ATOM 744 C C . ALA A 1 92 ? -5.858 -0.555 9.878 1.00 95.19 92 ALA A C 1
ATOM 746 O O . ALA A 1 92 ? -6.837 -1.275 9.699 1.00 95.19 92 ALA A O 1
ATOM 747 N N . HIS A 1 93 ? -5.953 0.617 10.520 1.00 95.06 93 HIS A N 1
ATOM 748 C CA . HIS A 1 93 ? -7.208 1.103 11.105 1.00 95.06 93 HIS A CA 1
ATOM 749 C C . HIS A 1 93 ? -8.256 1.434 10.037 1.00 95.06 93 HIS A C 1
ATOM 751 O O . HIS A 1 93 ? -9.403 1.010 10.145 1.00 95.06 93 HIS A O 1
ATOM 757 N N . ILE A 1 94 ? -7.859 2.151 8.979 1.00 96.00 94 ILE A N 1
ATOM 758 C CA . ILE A 1 94 ? -8.759 2.473 7.865 1.00 96.00 94 ILE A CA 1
ATOM 759 C C . ILE A 1 94 ? -9.158 1.189 7.137 1.00 96.00 94 ILE A C 1
ATOM 761 O O . ILE A 1 94 ? -10.336 1.013 6.849 1.00 96.00 94 ILE A O 1
ATOM 765 N N . ILE A 1 95 ? -8.219 0.261 6.906 1.00 96.38 95 ILE A N 1
ATOM 766 C CA . ILE A 1 95 ? -8.522 -1.047 6.302 1.00 96.38 95 ILE A CA 1
ATOM 767 C C . ILE A 1 95 ? -9.566 -1.794 7.139 1.00 96.38 95 ILE A C 1
ATOM 769 O O . ILE A 1 95 ? -10.532 -2.317 6.587 1.00 96.38 95 ILE A O 1
ATOM 773 N N . ARG A 1 96 ? -9.420 -1.805 8.470 1.00 95.19 96 ARG A N 1
ATOM 774 C CA . ARG A 1 96 ? -10.375 -2.463 9.367 1.00 95.19 96 ARG A CA 1
ATOM 775 C C . ARG A 1 96 ? -11.781 -1.872 9.242 1.00 95.19 96 ARG A C 1
ATOM 777 O O . ARG A 1 96 ? -12.745 -2.631 9.164 1.00 95.19 96 ARG A O 1
ATOM 784 N N . VAL A 1 97 ? -11.890 -0.545 9.171 1.00 94.75 97 VAL A N 1
ATOM 785 C CA . VAL A 1 97 ? -13.169 0.157 8.973 1.00 94.75 97 VAL A CA 1
ATOM 786 C C . VAL A 1 97 ? -13.738 -0.083 7.574 1.00 94.75 97 VAL A C 1
ATOM 788 O O . VAL A 1 97 ? -14.923 -0.367 7.452 1.00 94.75 97 VAL A O 1
ATOM 791 N N . MET A 1 98 ? -12.915 -0.058 6.522 1.00 95.19 98 MET A N 1
ATOM 792 C CA . MET A 1 98 ? -13.338 -0.383 5.154 1.00 95.19 98 MET A CA 1
ATOM 793 C C . MET A 1 98 ? -13.929 -1.791 5.065 1.00 95.19 98 MET A C 1
ATOM 795 O O . MET A 1 98 ? -14.982 -1.974 4.465 1.00 95.19 98 MET A O 1
ATOM 799 N N . VAL A 1 99 ? -13.290 -2.778 5.701 1.00 94.19 99 VAL A N 1
ATOM 800 C CA . VAL A 1 99 ? -13.803 -4.154 5.763 1.00 94.19 99 VAL A CA 1
ATOM 801 C C . VAL A 1 99 ? -15.131 -4.212 6.518 1.00 94.19 99 VAL A C 1
ATOM 803 O O . VAL A 1 99 ? -16.060 -4.865 6.054 1.00 94.19 99 VAL A O 1
ATOM 806 N N . HIS A 1 100 ? -15.246 -3.514 7.651 1.00 93.12 100 HIS A N 1
ATOM 807 C CA . HIS A 1 100 ? -16.484 -3.462 8.434 1.00 93.12 100 HIS A CA 1
ATOM 808 C C . HIS A 1 100 ? -17.647 -2.824 7.663 1.00 93.12 100 HIS A C 1
ATOM 810 O O . HIS A 1 100 ? -18.758 -3.342 7.685 1.00 93.12 100 HIS A O 1
ATOM 816 N N . LEU A 1 101 ? -17.370 -1.749 6.923 1.00 92.25 101 LEU A N 1
ATOM 817 C CA . LEU A 1 101 ? -18.324 -1.069 6.045 1.00 92.25 101 LEU A CA 1
ATOM 818 C C . LEU A 1 101 ? -18.511 -1.771 4.691 1.00 92.25 101 LEU A C 1
ATOM 820 O O . LEU A 1 101 ? -19.219 -1.259 3.827 1.00 92.25 101 LEU A O 1
ATOM 824 N N . ASN A 1 102 ? -17.874 -2.928 4.489 1.00 92.25 102 ASN A N 1
ATOM 825 C CA . ASN A 1 102 ? -17.926 -3.704 3.255 1.00 92.25 102 ASN A CA 1
ATOM 826 C C . ASN A 1 102 ? -17.563 -2.882 1.995 1.00 92.25 102 ASN A C 1
ATOM 828 O O . ASN A 1 102 ? -18.141 -3.057 0.918 1.00 92.25 102 ASN A O 1
ATOM 832 N N . VAL A 1 103 ? -16.588 -1.980 2.127 1.00 92.56 103 VAL A N 1
ATOM 833 C CA . VAL A 1 103 ? -16.027 -1.190 1.027 1.00 92.56 103 VAL A CA 1
ATOM 834 C C . VAL A 1 103 ? -15.291 -2.125 0.071 1.00 92.56 103 VAL A C 1
ATOM 836 O O . VAL A 1 103 ? -14.351 -2.822 0.452 1.00 92.56 103 VAL A O 1
ATOM 839 N N . GLN A 1 104 ? -15.715 -2.135 -1.191 1.00 91.62 104 GLN A N 1
ATOM 840 C CA . GLN A 1 104 ? -15.181 -3.056 -2.200 1.00 91.62 104 GLN A CA 1
ATOM 841 C C . GLN A 1 104 ? -13.973 -2.502 -2.955 1.00 91.62 104 GLN A C 1
ATOM 843 O O . GLN A 1 104 ? -13.208 -3.270 -3.537 1.00 91.62 104 GLN A O 1
ATOM 848 N N . VAL A 1 105 ? -13.819 -1.178 -2.957 1.00 92.56 105 VAL A N 1
ATOM 849 C CA . VAL A 1 105 ? -12.842 -0.454 -3.769 1.00 92.56 105 VAL A CA 1
ATOM 850 C C . VAL A 1 105 ? -12.222 0.651 -2.918 1.00 92.56 105 VAL A C 1
ATOM 852 O O . VAL A 1 105 ? -12.934 1.446 -2.309 1.00 92.56 105 VAL A O 1
ATOM 855 N N . ILE A 1 106 ? -10.893 0.698 -2.879 1.00 92.44 106 ILE A N 1
ATOM 856 C CA . ILE A 1 106 ? -10.114 1.787 -2.294 1.00 92.44 106 ILE A CA 1
ATOM 857 C C . ILE A 1 106 ? -10.397 3.057 -3.111 1.00 92.44 106 ILE A C 1
ATOM 859 O O . ILE A 1 106 ? -10.179 3.043 -4.329 1.00 92.44 106 ILE A O 1
ATOM 863 N N . PRO A 1 107 ? -10.853 4.154 -2.477 1.00 91.25 107 PRO A N 1
ATOM 864 C CA . PRO A 1 107 ? -11.087 5.416 -3.168 1.00 91.25 107 PRO A CA 1
ATOM 865 C C . PRO A 1 107 ? -9.815 5.932 -3.848 1.00 91.25 107 PRO A C 1
ATOM 867 O O . PRO A 1 107 ? -8.720 5.840 -3.287 1.00 91.25 107 PRO A O 1
ATOM 870 N N . GLN A 1 108 ? -9.966 6.523 -5.036 1.00 88.19 108 GLN A N 1
ATOM 871 C CA . GLN A 1 108 ? -8.845 6.909 -5.904 1.00 88.19 108 GLN A CA 1
ATOM 872 C C . GLN A 1 108 ? -7.824 7.828 -5.215 1.00 88.19 108 GLN A C 1
ATOM 874 O O . GLN A 1 108 ? -6.628 7.712 -5.459 1.00 88.19 108 GLN A O 1
ATOM 879 N N . GLN A 1 109 ? -8.270 8.691 -4.301 1.00 86.19 109 GLN A N 1
ATOM 880 C CA . GLN A 1 109 ? -7.403 9.591 -3.533 1.00 86.19 109 GLN A CA 1
ATOM 881 C C . GLN A 1 109 ? -6.349 8.877 -2.666 1.00 86.19 109 GLN A C 1
ATOM 883 O O . GLN A 1 109 ? -5.321 9.466 -2.344 1.00 86.19 109 GLN A O 1
ATOM 888 N N . TYR A 1 110 ? -6.564 7.603 -2.321 1.00 87.88 110 TYR A N 1
ATOM 889 C CA . TYR A 1 110 ? -5.594 6.780 -1.590 1.00 87.88 110 TYR A CA 1
ATOM 890 C C . TYR A 1 110 ? -4.667 5.971 -2.515 1.00 87.88 110 TYR A C 1
ATOM 892 O O . TYR A 1 110 ? -3.706 5.348 -2.055 1.00 87.88 110 TYR A O 1
ATOM 900 N N . LEU A 1 111 ? -4.924 5.983 -3.825 1.00 87.88 111 LEU A N 1
ATOM 901 C CA . LEU A 1 111 ? -4.118 5.330 -4.854 1.00 87.88 111 LEU A CA 1
ATOM 902 C C . LEU A 1 111 ? -3.156 6.336 -5.490 1.00 87.88 111 LEU A C 1
ATOM 904 O O . LEU A 1 111 ? -3.261 6.698 -6.657 1.00 87.88 111 LEU A O 1
ATOM 908 N N . LEU A 1 112 ? -2.182 6.785 -4.710 1.00 84.75 112 LEU A N 1
ATOM 909 C CA . LEU A 1 112 ? -1.165 7.731 -5.165 1.00 84.75 112 LEU A CA 1
ATOM 910 C C . LEU A 1 112 ? -0.346 7.180 -6.349 1.00 84.75 112 LEU A C 1
ATOM 912 O O . LEU A 1 112 ? 0.227 6.089 -6.276 1.00 84.75 112 LEU A O 1
ATOM 916 N N . GLU A 1 113 ? -0.246 7.968 -7.421 1.00 78.69 113 GLU A N 1
ATOM 917 C CA . GLU A 1 113 ? 0.446 7.588 -8.663 1.00 78.69 113 GLU A CA 1
ATOM 918 C C . GLU A 1 113 ? 1.922 7.249 -8.449 1.00 78.69 113 GLU A C 1
ATOM 920 O O . GLU A 1 113 ? 2.433 6.331 -9.088 1.00 78.69 113 GLU A O 1
ATOM 925 N N . SER A 1 114 ? 2.592 7.918 -7.504 1.00 70.88 114 SER A N 1
ATOM 926 C CA . SER A 1 114 ? 4.001 7.683 -7.149 1.00 70.88 114 SER A CA 1
ATOM 927 C C . SER A 1 114 ? 4.298 6.253 -6.687 1.00 70.88 114 SER A C 1
ATOM 929 O O . SER A 1 114 ? 5.450 5.822 -6.709 1.00 70.88 114 SER A O 1
ATOM 931 N N . TRP A 1 115 ? 3.267 5.510 -6.290 1.00 78.06 115 TRP A N 1
ATOM 932 C CA . TRP A 1 115 ? 3.366 4.127 -5.839 1.00 78.06 115 TRP A CA 1
ATOM 933 C C . TRP A 1 115 ? 2.852 3.107 -6.864 1.00 78.06 115 TRP A C 1
ATOM 935 O O . TRP A 1 115 ? 2.951 1.896 -6.627 1.00 78.06 115 TRP A O 1
ATOM 945 N N . SER A 1 116 ? 2.317 3.581 -7.992 1.00 75.44 116 SER A N 1
ATOM 946 C CA . SER A 1 116 ? 1.787 2.737 -9.060 1.00 75.44 116 SER A CA 1
ATOM 947 C C . SER A 1 116 ? 2.896 2.019 -9.837 1.00 75.44 116 SER A C 1
ATOM 949 O O . SER A 1 116 ? 4.011 2.529 -10.008 1.00 75.44 116 SER A O 1
ATOM 951 N N . GLU A 1 117 ? 2.590 0.837 -10.376 1.00 62.56 117 GLU A N 1
ATOM 952 C CA . GLU A 1 117 ? 3.478 0.182 -11.350 1.00 62.56 117 GLU A CA 1
ATOM 953 C C . GLU A 1 117 ? 3.681 1.028 -12.608 1.00 62.56 117 GLU A C 1
ATOM 955 O O . GLU A 1 117 ? 4.761 1.007 -13.206 1.00 62.56 117 GLU A O 1
ATOM 960 N N . ALA A 1 118 ? 2.680 1.833 -12.968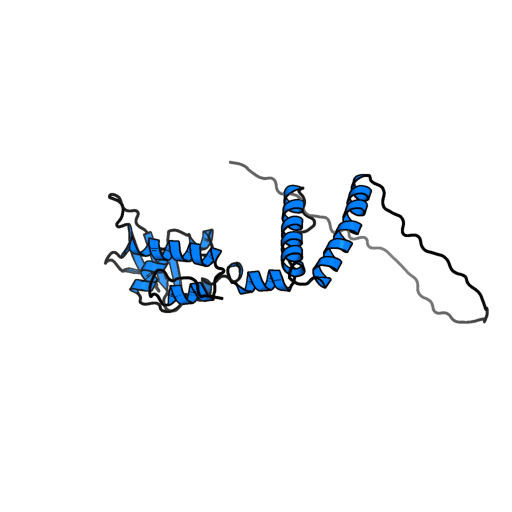 1.00 59.25 118 ALA A N 1
ATOM 961 C CA . ALA A 1 118 ? 2.753 2.762 -14.082 1.00 59.25 118 ALA A CA 1
ATOM 962 C C . ALA A 1 118 ? 3.818 3.847 -13.862 1.00 59.25 118 ALA A C 1
ATOM 964 O O . ALA A 1 118 ? 4.513 4.180 -14.814 1.00 59.25 118 ALA A O 1
ATOM 965 N N . ALA A 1 119 ? 4.037 4.336 -12.636 1.00 57.38 119 ALA A N 1
ATOM 966 C CA . ALA A 1 119 ? 5.126 5.274 -12.344 1.00 57.38 119 ALA A CA 1
ATOM 967 C C . ALA A 1 119 ? 6.509 4.626 -12.503 1.00 57.38 119 ALA A C 1
ATOM 969 O O . ALA A 1 119 ? 7.413 5.233 -13.072 1.00 57.38 119 ALA A O 1
ATOM 970 N N . THR A 1 120 ? 6.666 3.364 -12.093 1.00 53.28 120 THR A N 1
ATOM 971 C CA . THR A 1 120 ? 7.933 2.629 -12.277 1.00 53.28 120 THR A CA 1
ATOM 972 C C . THR A 1 120 ? 8.179 2.310 -13.752 1.00 53.28 120 THR A C 1
ATOM 974 O O . THR A 1 120 ? 9.290 2.482 -14.247 1.00 53.28 120 THR A O 1
ATOM 977 N N . THR A 1 121 ? 7.131 1.922 -14.481 1.00 51.09 121 THR A N 1
ATOM 978 C CA . THR A 1 121 ? 7.183 1.623 -15.920 1.00 51.09 121 THR A CA 1
ATOM 979 C C . THR A 1 121 ? 7.370 2.886 -16.762 1.00 51.09 121 THR A C 1
ATOM 981 O O . THR A 1 121 ? 8.109 2.865 -17.740 1.00 51.09 121 THR A O 1
ATOM 984 N N . SER A 1 122 ? 6.763 4.006 -16.366 1.00 46.25 122 SER A N 1
ATOM 985 C CA . SER A 1 122 ? 6.958 5.333 -16.960 1.00 46.25 122 SER A CA 1
ATOM 986 C C . SER A 1 122 ? 8.399 5.802 -16.777 1.00 46.25 122 SER A C 1
ATOM 988 O O . SER A 1 122 ? 9.053 6.148 -17.760 1.00 46.25 122 SER A O 1
ATOM 990 N N . MET A 1 123 ? 8.943 5.717 -15.558 1.00 44.97 123 MET A N 1
ATOM 991 C CA . MET A 1 123 ? 10.341 6.063 -15.274 1.00 44.97 123 MET A CA 1
ATOM 992 C C . MET A 1 123 ? 11.334 5.139 -15.995 1.00 44.97 123 MET A C 1
ATOM 994 O O . MET A 1 123 ? 12.364 5.617 -16.468 1.00 44.97 123 MET A O 1
ATOM 998 N N . ALA A 1 124 ? 11.018 3.846 -16.123 1.00 46.91 124 ALA A N 1
ATOM 999 C CA . ALA A 1 124 ? 11.828 2.879 -16.864 1.00 46.91 124 ALA A CA 1
ATOM 1000 C C . ALA A 1 124 ? 11.751 3.070 -18.392 1.00 46.91 124 ALA A C 1
ATOM 1002 O O . ALA A 1 124 ? 12.767 2.925 -19.060 1.00 46.91 124 ALA A O 1
ATOM 1003 N N . ARG A 1 125 ? 10.586 3.431 -18.960 1.00 42.72 125 ARG A N 1
ATOM 1004 C CA . ARG A 1 125 ? 10.416 3.641 -20.416 1.00 42.72 125 ARG A CA 1
ATOM 1005 C C . ARG A 1 125 ? 10.863 5.014 -20.904 1.00 42.72 125 ARG A C 1
ATOM 1007 O O . ARG A 1 125 ? 11.251 5.130 -22.058 1.00 42.72 125 ARG A O 1
ATOM 1014 N N . THR A 1 126 ? 10.777 6.057 -20.080 1.00 44.47 126 THR A N 1
ATOM 1015 C CA . THR A 1 126 ? 11.122 7.426 -20.512 1.00 44.47 126 THR A CA 1
ATOM 1016 C C . THR A 1 126 ? 12.518 7.871 -20.095 1.00 44.47 126 THR A C 1
ATOM 1018 O O . THR A 1 126 ? 12.951 8.940 -20.521 1.00 44.47 126 THR A O 1
ATOM 1021 N N . GLY A 1 127 ? 13.224 7.116 -19.242 1.00 47.16 127 GLY A N 1
ATOM 1022 C CA . GLY A 1 127 ? 14.548 7.502 -18.737 1.00 47.16 127 GLY A CA 1
ATOM 1023 C C . GLY A 1 127 ? 14.570 8.833 -17.967 1.00 47.16 127 GLY A C 1
ATOM 1024 O O . GLY A 1 127 ? 15.634 9.272 -17.527 1.00 47.16 127 GLY A O 1
ATOM 1025 N N . ARG A 1 128 ? 13.414 9.482 -17.763 1.00 46.53 128 ARG A N 1
ATOM 1026 C CA . ARG A 1 128 ? 13.268 10.716 -16.992 1.00 46.53 128 ARG A CA 1
ATOM 1027 C C . ARG A 1 128 ? 13.169 10.363 -15.517 1.00 46.53 128 ARG A C 1
ATOM 1029 O O . ARG A 1 128 ? 12.125 10.471 -14.879 1.00 46.53 128 ARG A O 1
ATOM 1036 N N . LEU A 1 129 ? 14.307 9.964 -14.957 1.00 48.91 129 LEU A N 1
ATOM 1037 C CA . LEU A 1 129 ? 14.584 10.279 -13.564 1.00 48.91 129 LEU A CA 1
ATOM 10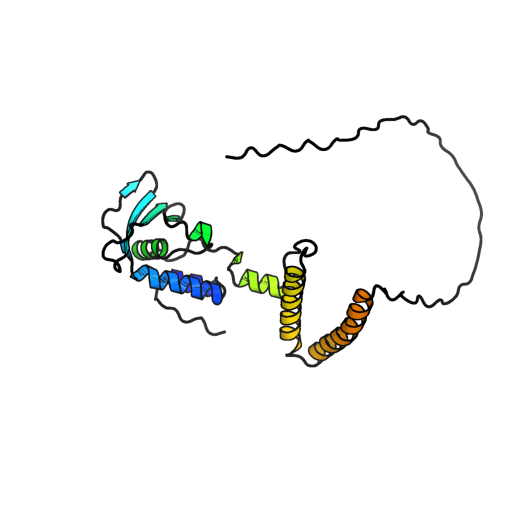38 C C . LEU A 1 129 ? 14.455 11.801 -13.456 1.00 48.91 129 LEU A C 1
ATOM 1040 O O . LEU A 1 129 ? 15.078 12.492 -14.260 1.00 48.91 129 LEU A O 1
ATOM 1044 N N . LEU A 1 130 ? 13.625 12.298 -12.532 1.00 47.56 130 LEU A N 1
ATOM 1045 C CA . LEU A 1 130 ? 13.524 13.721 -12.202 1.00 47.56 130 LEU A CA 1
ATOM 1046 C C . LEU A 1 130 ? 14.909 14.357 -12.357 1.00 47.56 130 LEU A C 1
ATOM 1048 O O . LEU A 1 130 ? 15.842 13.937 -11.662 1.00 47.56 130 LEU A O 1
ATOM 1052 N N . GLU A 1 131 ? 15.057 15.304 -13.289 1.00 46.28 131 GLU A N 1
ATOM 1053 C CA . GLU A 1 131 ? 16.226 16.176 -13.347 1.00 46.28 131 GLU A CA 1
ATOM 1054 C C . GLU A 1 131 ? 16.198 17.027 -12.075 1.00 46.28 131 GLU A C 1
ATOM 1056 O O . GLU A 1 131 ? 15.851 18.204 -12.071 1.00 46.28 131 GLU A O 1
ATOM 1061 N N . PHE A 1 132 ? 16.540 16.416 -10.940 1.00 44.94 132 PHE A N 1
ATOM 1062 C CA . PHE A 1 132 ? 17.092 17.162 -9.836 1.00 44.94 132 PHE A CA 1
ATOM 1063 C C . PHE A 1 132 ? 18.325 17.830 -10.419 1.00 44.94 132 PHE A C 1
ATOM 1065 O O . PHE A 1 132 ? 19.244 17.143 -10.881 1.00 44.94 132 PHE A O 1
ATOM 1072 N N . GLY A 1 133 ? 18.289 19.165 -10.461 1.00 53.78 133 GLY A N 1
ATOM 1073 C CA . GLY A 1 133 ? 19.394 19.981 -10.937 1.00 53.78 133 GLY A CA 1
ATOM 1074 C C . GLY A 1 133 ? 20.723 19.430 -10.427 1.00 53.78 133 GLY A C 1
ATOM 1075 O O . GLY A 1 133 ? 20.790 18.921 -9.306 1.00 53.78 133 GLY A O 1
ATOM 1076 N N . ARG A 1 134 ? 21.737 19.474 -11.303 1.00 55.88 134 ARG A N 1
ATOM 1077 C CA . ARG A 1 134 ? 23.107 18.957 -11.133 1.00 55.88 134 ARG A CA 1
ATOM 1078 C C . ARG A 1 134 ? 23.391 18.477 -9.696 1.00 55.88 134 ARG A C 1
ATOM 1080 O O . ARG A 1 134 ? 23.559 19.327 -8.819 1.00 55.88 134 ARG A O 1
ATOM 1087 N N . PRO A 1 135 ? 23.471 17.154 -9.440 1.00 62.53 135 PRO A N 1
ATOM 1088 C CA . PRO A 1 135 ? 23.543 16.639 -8.080 1.00 62.53 135 PRO A CA 1
ATOM 1089 C C . PRO A 1 135 ? 24.691 17.300 -7.308 1.00 62.53 135 PRO A C 1
ATOM 1091 O O . PRO A 1 135 ? 25.839 17.302 -7.761 1.00 62.53 135 PRO A O 1
ATOM 1094 N N . SER A 1 136 ? 24.367 17.904 -6.165 1.00 64.50 136 SER A N 1
ATOM 1095 C CA . SER A 1 136 ? 25.281 18.787 -5.430 1.00 64.50 136 SER A CA 1
ATOM 1096 C C . SER A 1 136 ? 26.361 18.025 -4.658 1.00 64.50 136 SER A C 1
ATOM 1098 O O . SER A 1 136 ? 27.461 18.540 -4.478 1.00 64.50 136 SER A O 1
ATOM 1100 N N . THR A 1 137 ? 26.094 16.776 -4.261 1.00 78.50 137 THR A N 1
ATOM 1101 C CA . THR A 1 137 ? 27.019 15.933 -3.487 1.00 78.50 137 THR A CA 1
ATOM 1102 C C . THR A 1 137 ? 27.470 14.699 -4.268 1.00 78.50 137 THR A C 1
ATOM 1104 O O . THR A 1 137 ? 26.765 14.201 -5.149 1.00 78.50 137 THR A O 1
ATOM 1107 N N . ASN A 1 138 ? 28.647 14.164 -3.929 1.00 81.31 138 ASN A N 1
ATOM 1108 C CA . ASN A 1 138 ? 29.194 12.971 -4.586 1.00 81.31 138 ASN A CA 1
ATOM 1109 C C . ASN A 1 138 ? 28.304 11.731 -4.391 1.00 81.31 138 ASN A C 1
ATOM 1111 O O . ASN A 1 138 ? 28.118 10.972 -5.338 1.00 81.31 138 ASN A O 1
ATOM 1115 N N . THR A 1 139 ? 27.677 11.576 -3.222 1.00 78.50 139 THR A N 1
ATOM 1116 C CA . THR A 1 139 ? 26.726 10.489 -2.935 1.00 78.50 139 THR A CA 1
ATOM 1117 C C . THR A 1 139 ? 25.516 10.528 -3.867 1.00 78.50 139 THR A C 1
ATOM 1119 O O . THR A 1 139 ? 25.097 9.497 -4.388 1.00 78.50 139 THR A O 1
ATOM 1122 N N . LEU A 1 140 ? 24.967 11.718 -4.134 1.00 74.75 140 LEU A N 1
ATOM 1123 C CA . LEU A 1 140 ? 23.833 11.870 -5.047 1.00 74.75 140 LEU A CA 1
ATOM 1124 C C . LEU A 1 140 ? 24.234 11.615 -6.507 1.00 74.75 140 LEU A C 1
ATOM 1126 O O . LEU A 1 140 ? 23.486 10.958 -7.230 1.00 74.75 140 LEU A O 1
ATOM 1130 N N . LYS A 1 141 ? 25.425 12.072 -6.928 1.00 79.50 141 LYS A N 1
ATOM 1131 C CA . LYS A 1 141 ? 25.973 11.782 -8.268 1.00 79.50 141 LYS A CA 1
ATOM 1132 C C . LYS A 1 141 ? 26.145 10.278 -8.480 1.00 79.50 141 LYS A C 1
ATOM 1134 O O . LYS A 1 141 ? 25.662 9.753 -9.477 1.00 79.50 141 LYS A O 1
ATOM 1139 N N . TYR A 1 142 ? 26.776 9.594 -7.525 1.00 82.62 142 TYR A N 1
ATOM 1140 C CA . TYR A 1 142 ? 26.989 8.147 -7.562 1.00 82.62 142 TYR A CA 1
ATOM 1141 C C . TYR A 1 142 ? 25.662 7.387 -7.642 1.00 82.62 142 TYR A C 1
ATOM 1143 O O . TYR A 1 142 ? 25.443 6.634 -8.585 1.00 82.62 142 TYR A O 1
ATOM 1151 N N . ASN A 1 143 ? 24.730 7.660 -6.724 1.00 80.88 143 ASN A N 1
ATOM 1152 C CA . ASN A 1 143 ? 23.431 6.983 -6.695 1.00 80.88 143 ASN A CA 1
ATOM 1153 C C . ASN A 1 143 ? 22.623 7.194 -7.984 1.00 80.88 143 ASN A C 1
ATOM 1155 O O . ASN A 1 143 ? 21.954 6.271 -8.447 1.00 80.88 143 ASN A O 1
ATOM 1159 N N . SER A 1 144 ? 22.681 8.395 -8.568 1.00 80.56 144 SER A N 1
ATOM 1160 C CA . SER A 1 144 ? 22.021 8.696 -9.843 1.00 80.56 144 SER A CA 1
ATOM 1161 C C . SER A 1 144 ? 22.625 7.894 -11.003 1.00 80.56 144 SER A C 1
ATOM 1163 O O . SER A 1 144 ? 21.894 7.248 -11.757 1.00 80.56 144 SER A O 1
ATOM 1165 N N . LEU A 1 145 ? 23.959 7.871 -11.110 1.00 84.62 145 LEU A N 1
ATOM 1166 C CA . LEU A 1 145 ? 24.672 7.136 -12.158 1.00 84.62 145 LEU A CA 1
ATOM 1167 C C . LEU A 1 145 ? 24.479 5.622 -12.035 1.00 84.62 145 LEU A C 1
ATOM 1169 O O . LEU A 1 145 ? 24.165 4.978 -13.032 1.00 84.62 145 LEU A O 1
ATOM 1173 N N . CYS A 1 146 ? 24.586 5.065 -10.826 1.00 81.94 146 CYS A N 1
ATOM 1174 C CA . CYS A 1 146 ? 24.385 3.637 -10.590 1.00 81.94 146 CYS A CA 1
ATOM 1175 C C . CYS A 1 146 ? 23.006 3.178 -11.057 1.00 81.94 146 CYS A C 1
ATOM 1177 O O . CYS A 1 146 ? 22.916 2.203 -11.787 1.00 81.94 146 CYS A O 1
ATOM 1179 N N . ARG A 1 147 ? 21.936 3.908 -10.724 1.00 80.69 147 ARG A N 1
ATOM 1180 C CA . ARG A 1 147 ? 20.575 3.540 -11.152 1.00 80.69 147 ARG A CA 1
ATOM 1181 C C . ARG A 1 147 ? 20.436 3.489 -12.674 1.00 80.69 147 ARG A C 1
ATOM 1183 O O . ARG A 1 147 ? 19.865 2.538 -13.197 1.00 80.69 147 ARG A O 1
ATOM 1190 N N . ARG A 1 148 ? 20.969 4.496 -13.376 1.00 80.25 148 ARG A N 1
ATOM 1191 C CA . ARG A 1 148 ? 20.924 4.561 -14.847 1.00 80.25 148 ARG A CA 1
ATOM 1192 C C . ARG A 1 148 ? 21.724 3.432 -15.489 1.00 80.25 148 ARG A C 1
ATOM 1194 O O . ARG A 1 148 ? 21.233 2.801 -16.417 1.00 80.25 148 ARG A O 1
ATOM 1201 N N . LEU A 1 149 ? 22.926 3.169 -14.981 1.00 86.12 149 LEU A N 1
ATOM 1202 C CA . LEU A 1 149 ? 23.795 2.112 -15.497 1.00 86.12 149 LEU A CA 1
ATOM 1203 C C . LEU A 1 149 ? 23.238 0.716 -15.205 1.00 86.12 149 LEU A C 1
ATOM 1205 O O . LEU A 1 149 ? 23.284 -0.135 -16.081 1.00 86.12 149 LEU A O 1
ATOM 1209 N N . THR A 1 150 ? 22.650 0.486 -14.027 1.00 82.31 150 THR A N 1
ATOM 1210 C CA . THR A 1 150 ? 21.985 -0.785 -13.697 1.00 82.31 150 THR A CA 1
ATOM 1211 C C . THR A 1 150 ? 20.823 -1.073 -14.643 1.00 82.31 150 THR A C 1
ATOM 1213 O O . THR A 1 150 ? 20.676 -2.207 -15.087 1.00 82.31 150 THR A O 1
ATOM 1216 N N . TRP A 1 151 ? 20.016 -0.061 -14.977 1.00 83.75 151 TRP A N 1
ATOM 1217 C CA . TRP A 1 151 ? 18.939 -0.230 -15.950 1.00 83.75 151 TRP A CA 1
ATOM 1218 C C . TRP A 1 151 ? 19.482 -0.530 -17.352 1.00 83.75 151 TRP A C 1
ATOM 1220 O O . TRP A 1 151 ? 19.091 -1.536 -17.931 1.00 83.75 151 TRP A O 1
ATOM 1230 N N . LEU A 1 152 ? 20.430 0.275 -17.853 1.00 84.88 152 LEU A N 1
ATOM 1231 C CA . LEU A 1 152 ? 21.056 0.056 -19.165 1.00 84.88 152 LEU A CA 1
ATOM 1232 C C . LEU A 1 152 ? 21.677 -1.341 -19.276 1.00 84.88 152 LEU A C 1
ATOM 1234 O O . LEU A 1 152 ? 21.497 -2.016 -20.282 1.00 84.88 152 LEU A O 1
ATOM 1238 N N . ALA A 1 153 ? 22.370 -1.793 -18.230 1.00 85.56 153 ALA A N 1
ATOM 1239 C CA . ALA A 1 153 ? 22.958 -3.125 -18.186 1.00 85.56 153 ALA A CA 1
ATOM 1240 C C . ALA A 1 153 ? 21.891 -4.231 -18.210 1.00 85.56 153 ALA A C 1
ATOM 1242 O O . ALA A 1 153 ? 22.065 -5.227 -18.904 1.00 85.56 153 ALA A O 1
ATOM 1243 N N . SER A 1 154 ? 20.785 -4.054 -17.478 1.00 80.81 154 SER A N 1
ATOM 1244 C CA . SER A 1 154 ? 19.667 -5.005 -17.475 1.00 80.81 154 SER A CA 1
ATOM 1245 C C . SER A 1 154 ? 18.911 -5.054 -18.805 1.00 80.81 154 SER A C 1
ATOM 1247 O O . SER A 1 154 ? 18.314 -6.083 -19.105 1.00 80.81 154 SER A O 1
ATOM 1249 N N . ASP A 1 155 ? 18.875 -3.953 -19.552 1.00 83.12 155 ASP A N 1
ATOM 1250 C CA . ASP A 1 155 ? 18.212 -3.868 -20.857 1.00 83.12 155 ASP A CA 1
ATOM 1251 C C . ASP A 1 155 ? 19.092 -4.480 -21.960 1.00 83.12 155 ASP A C 1
ATOM 1253 O O . ASP A 1 155 ? 18.634 -5.293 -22.761 1.00 83.12 155 ASP A O 1
ATOM 1257 N N . ALA A 1 156 ? 20.392 -4.168 -21.942 1.00 86.75 156 ALA A N 1
ATOM 1258 C CA . ALA A 1 156 ? 21.342 -4.613 -22.955 1.00 86.75 156 ALA A CA 1
ATOM 1259 C C . ALA A 1 156 ? 21.749 -6.094 -22.830 1.00 86.75 156 ALA A C 1
ATOM 1261 O O . ALA A 1 156 ? 22.117 -6.701 -23.830 1.00 86.75 156 ALA A O 1
ATOM 1262 N N . CYS A 1 157 ? 21.693 -6.705 -21.639 1.00 87.38 157 CYS A N 1
ATOM 1263 C CA . CYS A 1 157 ? 22.235 -8.057 -21.428 1.00 87.38 157 CYS A CA 1
ATOM 1264 C C . CYS A 1 157 ? 21.464 -9.185 -22.132 1.00 87.38 157 CYS A C 1
ATOM 1266 O O . CYS A 1 157 ? 22.009 -10.270 -22.311 1.00 87.38 157 CYS A O 1
ATOM 1268 N N . CYS A 1 158 ? 20.213 -8.949 -22.531 1.00 81.00 158 CYS A N 1
ATOM 1269 C CA . CYS A 1 158 ? 19.374 -9.947 -23.198 1.00 81.00 158 CYS A CA 1
ATOM 1270 C C . CYS A 1 158 ? 19.536 -9.960 -24.730 1.00 81.00 158 CYS A C 1
ATOM 1272 O O . CYS A 1 158 ? 18.865 -10.745 -25.399 1.00 81.00 158 CYS A O 1
ATOM 1274 N N . ASN A 1 159 ? 20.371 -9.082 -25.296 1.00 89.38 159 ASN A N 1
ATOM 1275 C CA . ASN A 1 159 ? 20.592 -8.957 -26.735 1.00 89.38 159 ASN A CA 1
ATOM 1276 C C . ASN A 1 159 ? 22.084 -8.719 -27.012 1.00 89.38 159 ASN A C 1
ATOM 1278 O O . ASN A 1 159 ? 22.627 -7.691 -26.616 1.00 89.38 159 ASN A O 1
ATOM 1282 N N . ASP A 1 160 ? 22.731 -9.640 -27.729 1.00 87.81 160 ASP A N 1
ATOM 1283 C CA . ASP A 1 160 ? 24.177 -9.599 -27.986 1.00 87.81 160 ASP A CA 1
ATOM 1284 C C . ASP A 1 160 ? 24.638 -8.327 -28.710 1.00 87.81 160 ASP A C 1
ATOM 1286 O O . ASP A 1 160 ? 25.728 -7.819 -28.439 1.00 87.81 160 ASP A O 1
ATOM 1290 N N . ASP A 1 161 ? 23.823 -7.781 -29.610 1.00 90.81 161 ASP A N 1
ATOM 1291 C CA . ASP A 1 161 ? 24.158 -6.550 -30.326 1.00 90.81 161 ASP A CA 1
ATOM 1292 C C . ASP A 1 161 ? 24.009 -5.326 -29.415 1.00 90.81 161 ASP A C 1
ATOM 1294 O O . ASP A 1 161 ? 24.873 -4.448 -29.408 1.00 90.81 161 ASP A O 1
ATOM 1298 N N . ALA A 1 162 ? 22.968 -5.294 -28.577 1.00 89.94 162 ALA A N 1
ATOM 1299 C CA . ALA A 1 162 ? 22.793 -4.244 -27.573 1.00 89.94 162 ALA A CA 1
ATOM 1300 C C . ALA A 1 162 ? 23.900 -4.286 -26.505 1.00 89.94 162 ALA A C 1
ATOM 1302 O O . ALA A 1 162 ? 24.416 -3.239 -26.105 1.00 89.94 162 ALA A O 1
ATOM 1303 N N . TYR A 1 163 ? 24.306 -5.487 -26.087 1.00 92.69 163 TYR A N 1
ATOM 1304 C CA . TYR A 1 163 ? 25.432 -5.705 -25.186 1.00 92.69 163 TYR A CA 1
ATOM 1305 C C . TYR A 1 163 ? 26.732 -5.153 -25.776 1.00 92.69 163 TYR A C 1
ATOM 1307 O O . TYR A 1 163 ? 27.396 -4.356 -25.117 1.00 92.69 163 TYR A O 1
ATOM 1315 N N . LYS A 1 164 ? 27.064 -5.498 -27.029 1.00 95.06 164 LYS A N 1
ATOM 1316 C CA . LYS A 1 164 ? 28.262 -4.978 -27.714 1.00 95.06 164 LYS A CA 1
ATOM 1317 C C . LYS A 1 164 ? 28.256 -3.455 -27.797 1.00 95.06 164 LYS A C 1
ATOM 1319 O O . LYS A 1 164 ? 29.276 -2.830 -27.533 1.00 95.06 164 LYS A O 1
ATOM 1324 N N . ILE A 1 165 ? 27.113 -2.849 -28.128 1.00 94.94 165 ILE A N 1
ATOM 1325 C CA . ILE A 1 165 ? 26.981 -1.386 -28.189 1.00 94.94 165 ILE A CA 1
ATOM 1326 C C . ILE A 1 165 ? 27.279 -0.756 -26.823 1.00 94.94 165 ILE A C 1
ATOM 1328 O O . ILE A 1 165 ? 28.019 0.227 -26.746 1.00 94.94 165 ILE A O 1
ATOM 1332 N N . LEU A 1 166 ? 26.718 -1.310 -25.744 1.00 94.06 166 LEU A N 1
ATOM 1333 C CA . LEU A 1 166 ? 26.933 -0.785 -24.398 1.00 94.06 166 LEU A CA 1
ATOM 1334 C C . LEU A 1 166 ? 28.380 -0.996 -23.923 1.00 94.06 166 LEU A C 1
ATOM 1336 O O . LEU A 1 166 ? 28.956 -0.086 -23.331 1.00 94.06 166 LEU A O 1
ATOM 1340 N N . ASP A 1 167 ? 28.970 -2.156 -24.204 1.00 93.62 167 ASP A N 1
ATOM 1341 C CA . ASP A 1 167 ? 30.350 -2.493 -23.840 1.00 93.62 167 ASP A CA 1
ATOM 1342 C C . ASP A 1 167 ? 31.366 -1.578 -24.543 1.00 93.62 167 ASP A C 1
ATOM 1344 O O . ASP A 1 167 ? 32.218 -0.969 -23.894 1.00 93.62 167 ASP A O 1
ATOM 1348 N N . GLU A 1 168 ? 31.220 -1.377 -25.855 1.00 94.25 168 GLU A N 1
ATOM 1349 C CA . GLU A 1 168 ? 32.068 -0.447 -26.608 1.00 94.25 168 GLU A CA 1
ATOM 1350 C C . GLU A 1 168 ? 31.899 1.002 -26.127 1.00 94.25 168 GLU A C 1
ATOM 1352 O O . GLU A 1 168 ? 32.880 1.736 -25.981 1.00 94.25 168 GLU A O 1
ATOM 1357 N N . ALA A 1 169 ? 30.676 1.419 -25.786 1.00 94.50 169 ALA A N 1
ATOM 1358 C CA . ALA A 1 169 ? 30.444 2.739 -25.207 1.00 94.50 169 ALA A CA 1
ATOM 1359 C C . ALA A 1 169 ? 31.136 2.908 -23.840 1.00 94.50 169 ALA A C 1
ATOM 1361 O O . ALA A 1 169 ? 31.712 3.965 -23.570 1.00 94.50 169 ALA A O 1
ATOM 1362 N N . ILE A 1 170 ? 31.119 1.880 -22.983 1.00 93.69 170 ILE A N 1
ATOM 1363 C CA . ILE A 1 170 ? 31.802 1.902 -21.680 1.00 93.69 170 ILE A CA 1
ATOM 1364 C C . ILE A 1 170 ? 33.317 2.043 -21.872 1.00 93.69 170 ILE A C 1
ATOM 1366 O O . ILE A 1 170 ? 33.918 2.919 -21.243 1.00 93.69 170 ILE A O 1
ATOM 1370 N N . LYS A 1 171 ? 33.918 1.280 -22.795 1.00 93.56 171 LYS A N 1
ATOM 1371 C CA . LYS A 1 171 ? 35.359 1.357 -23.110 1.00 93.56 171 LYS A CA 1
ATOM 1372 C C . LYS A 1 171 ? 35.802 2.751 -23.549 1.00 93.56 171 LYS A C 1
ATOM 1374 O O . LYS A 1 171 ? 36.903 3.177 -23.211 1.00 93.56 171 LYS A O 1
ATOM 1379 N N . VAL A 1 172 ? 34.956 3.484 -24.275 1.00 93.81 172 VAL A N 1
ATOM 1380 C CA . VAL A 1 172 ? 35.236 4.874 -24.683 1.00 93.81 172 VAL A CA 1
ATOM 1381 C C . VAL A 1 172 ? 35.066 5.856 -23.516 1.00 93.81 172 VAL A C 1
ATOM 1383 O O . VAL A 1 172 ? 35.822 6.824 -23.391 1.00 93.81 172 VAL A O 1
ATOM 1386 N N . LEU A 1 173 ? 34.091 5.623 -22.636 1.00 93.19 173 LEU A N 1
ATOM 1387 C CA . LEU A 1 173 ? 33.797 6.512 -21.510 1.00 93.19 173 LEU A CA 1
ATOM 1388 C C . LEU A 1 173 ? 34.867 6.468 -20.414 1.00 93.19 173 LEU A C 1
ATOM 1390 O O . LEU A 1 173 ? 35.183 7.509 -19.836 1.00 93.19 173 LEU A O 1
ATOM 1394 N N . GLU A 1 174 ? 35.441 5.302 -20.125 1.00 90.38 174 GLU A N 1
ATOM 1395 C CA . GLU A 1 174 ? 36.480 5.134 -19.100 1.00 90.38 174 GLU A CA 1
ATOM 1396 C C . GLU A 1 174 ? 37.680 6.095 -19.254 1.00 90.38 174 GLU A C 1
ATOM 1398 O O . GLU A 1 174 ? 37.967 6.847 -18.307 1.00 90.38 174 GLU A O 1
ATOM 1403 N N . PRO A 1 175 ? 38.365 6.167 -20.415 1.00 92.38 175 PRO A N 1
ATOM 1404 C CA . PRO A 1 175 ? 39.481 7.086 -20.609 1.00 92.38 175 PRO A CA 1
ATOM 1405 C C . PRO A 1 175 ? 39.032 8.551 -20.625 1.00 92.38 175 PRO A C 1
ATOM 1407 O O . PRO A 1 175 ? 39.751 9.402 -20.098 1.00 92.38 175 PRO A O 1
ATOM 1410 N N . ALA A 1 176 ? 37.841 8.859 -21.151 1.00 90.31 176 ALA A N 1
ATOM 1411 C CA . ALA A 1 176 ? 37.294 10.216 -21.156 1.00 90.31 176 ALA A CA 1
ATOM 1412 C C . ALA A 1 176 ? 37.028 10.732 -19.729 1.00 90.31 176 ALA A C 1
ATOM 1414 O O . ALA A 1 176 ? 37.393 11.860 -19.388 1.00 90.31 176 ALA A O 1
ATOM 1415 N N . ILE A 1 177 ? 36.469 9.890 -18.852 1.00 90.88 177 ILE A N 1
ATOM 1416 C CA . ILE A 1 177 ? 36.261 10.208 -17.431 1.00 90.88 177 ILE A CA 1
ATOM 1417 C C . ILE A 1 177 ? 37.609 10.366 -16.717 1.00 90.88 177 ILE A C 1
ATOM 1419 O O . ILE A 1 177 ? 37.772 11.267 -15.891 1.00 90.88 177 ILE A O 1
ATOM 1423 N N . ALA A 1 178 ? 38.591 9.518 -17.033 1.00 89.25 178 ALA A N 1
ATOM 1424 C CA . ALA A 1 178 ? 39.934 9.621 -16.472 1.00 89.25 178 ALA A CA 1
ATOM 1425 C C . ALA A 1 178 ? 40.656 10.912 -16.910 1.00 89.25 178 ALA A C 1
ATOM 1427 O O . ALA A 1 178 ? 41.314 11.549 -16.087 1.00 89.25 178 ALA A O 1
ATOM 1428 N N . ALA A 1 179 ? 40.504 11.332 -18.170 1.00 90.44 179 ALA A N 1
ATOM 1429 C CA . ALA A 1 179 ? 41.043 12.588 -18.694 1.00 90.44 179 ALA A CA 1
ATOM 1430 C C . ALA A 1 179 ? 40.380 13.812 -18.040 1.00 90.44 179 ALA A C 1
ATOM 1432 O O . ALA A 1 179 ? 41.077 14.698 -17.542 1.00 90.44 179 ALA A O 1
ATOM 1433 N N . ALA A 1 180 ? 39.048 13.800 -17.915 1.00 85.31 180 ALA A N 1
ATOM 1434 C CA . ALA A 1 180 ? 38.294 14.856 -17.241 1.00 85.31 180 ALA A CA 1
ATOM 1435 C C . ALA A 1 180 ? 38.691 15.017 -15.761 1.00 85.31 180 ALA A C 1
ATOM 1437 O O . ALA A 1 180 ? 38.788 16.137 -15.264 1.00 85.31 180 ALA A O 1
ATOM 1438 N N . LYS A 1 181 ? 38.986 13.914 -15.054 1.00 81.94 181 LYS A N 1
ATOM 1439 C CA . LYS A 1 181 ? 39.499 13.948 -13.669 1.00 81.94 181 LYS A CA 1
ATOM 1440 C C . LYS A 1 181 ? 40.897 14.562 -13.551 1.00 81.94 181 LYS A C 1
ATOM 1442 O O . LYS A 1 181 ? 41.222 15.098 -12.497 1.00 81.94 181 LYS A O 1
ATOM 1447 N N . ARG A 1 182 ? 41.713 14.486 -14.607 1.00 83.19 182 ARG A N 1
ATOM 1448 C CA . ARG A 1 182 ? 43.066 15.068 -14.670 1.00 83.19 182 ARG A CA 1
ATOM 1449 C C . ARG A 1 182 ? 43.084 16.522 -15.158 1.00 83.19 182 ARG A C 1
ATOM 1451 O O . ARG A 1 182 ? 44.156 17.104 -15.242 1.00 83.19 182 ARG A O 1
ATOM 1458 N N . GLY A 1 183 ? 41.923 17.107 -15.470 1.00 64.56 183 GLY A N 1
ATOM 1459 C CA . GLY A 1 183 ? 41.813 18.494 -15.934 1.00 64.56 183 GLY A CA 1
ATOM 1460 C C . GLY A 1 183 ? 42.208 18.715 -17.397 1.00 64.56 183 GLY A C 1
ATOM 1461 O O . GLY A 1 183 ? 42.360 19.861 -17.805 1.00 64.56 183 GLY A O 1
ATOM 1462 N N . VAL A 1 184 ? 42.352 17.651 -18.193 1.00 56.94 184 VAL A N 1
ATOM 1463 C CA . VAL A 1 184 ? 42.659 17.751 -19.627 1.00 56.94 184 VAL A CA 1
ATOM 1464 C C . VAL A 1 184 ? 41.395 17.405 -20.409 1.00 56.94 184 VAL A C 1
ATOM 1466 O O . VAL A 1 184 ? 40.994 16.244 -20.477 1.00 56.94 184 VAL A O 1
ATOM 1469 N N . LEU A 1 185 ? 40.737 18.424 -20.962 1.00 43.38 185 LEU A N 1
ATOM 1470 C CA . LEU A 1 185 ? 39.691 18.240 -21.967 1.00 43.38 185 LEU A CA 1
ATOM 1471 C C . LEU A 1 185 ? 40.360 17.852 -23.297 1.00 43.38 185 LEU A C 1
ATOM 1473 O O . LEU A 1 185 ? 41.262 18.570 -23.725 1.00 43.38 185 LEU A O 1
ATOM 1477 N N . PRO A 1 186 ? 39.956 16.758 -23.967 1.00 43.38 186 PRO A N 1
ATOM 1478 C CA . PRO A 1 186 ? 40.418 16.479 -25.319 1.00 43.38 186 PRO A CA 1
ATOM 1479 C C . PRO A 1 186 ? 39.787 17.480 -26.292 1.00 43.38 186 PRO A C 1
ATOM 1481 O O . PRO A 1 186 ? 38.568 17.520 -26.465 1.00 43.38 186 PRO A O 1
ATOM 1484 N N . GLU A 1 187 ? 40.639 18.296 -26.900 1.00 40.72 187 GLU A N 1
ATOM 1485 C CA . GLU A 1 187 ? 40.324 19.185 -28.011 1.00 40.72 187 GLU A CA 1
ATOM 1486 C C . GLU A 1 187 ? 39.846 18.346 -29.206 1.00 40.72 187 GLU A C 1
ATOM 1488 O O . GLU A 1 187 ? 40.519 17.408 -29.640 1.00 40.72 187 GLU A O 1
ATOM 1493 N N . GLN A 1 188 ? 38.649 18.640 -29.716 1.00 38.09 188 GLN A N 1
ATOM 1494 C CA . GLN A 1 188 ? 38.140 18.018 -30.934 1.00 38.09 188 GLN A CA 1
ATOM 1495 C C . GLN A 1 188 ? 39.000 18.488 -32.112 1.00 38.09 188 GLN A C 1
ATOM 1497 O O . GLN A 1 188 ? 38.955 19.655 -32.493 1.00 38.09 188 GLN A O 1
ATOM 1502 N N . GLN A 1 189 ? 39.776 17.576 -32.700 1.00 33.53 189 GLN A N 1
ATOM 1503 C CA . GLN A 1 189 ? 40.469 17.809 -33.965 1.00 33.53 189 GLN A CA 1
ATOM 1504 C C . GLN A 1 189 ? 39.443 18.037 -35.081 1.00 33.53 189 GLN A C 1
ATOM 1506 O O . GLN A 1 189 ? 38.888 17.096 -35.646 1.00 33.53 189 GLN A O 1
ATOM 1511 N N . ALA A 1 190 ? 39.217 19.305 -35.418 1.00 32.91 190 ALA A N 1
ATOM 1512 C CA . ALA A 1 190 ? 38.637 19.700 -36.690 1.00 32.91 190 ALA A CA 1
ATOM 1513 C C . ALA A 1 190 ? 39.677 19.456 -37.793 1.00 32.91 190 ALA A C 1
ATOM 1515 O O . ALA A 1 190 ? 40.662 20.182 -37.928 1.00 32.91 190 ALA A O 1
ATOM 1516 N N . THR A 1 191 ? 39.471 18.403 -38.580 1.00 31.83 191 THR A N 1
ATOM 1517 C CA . THR A 1 191 ? 40.212 18.175 -39.820 1.00 31.83 191 THR 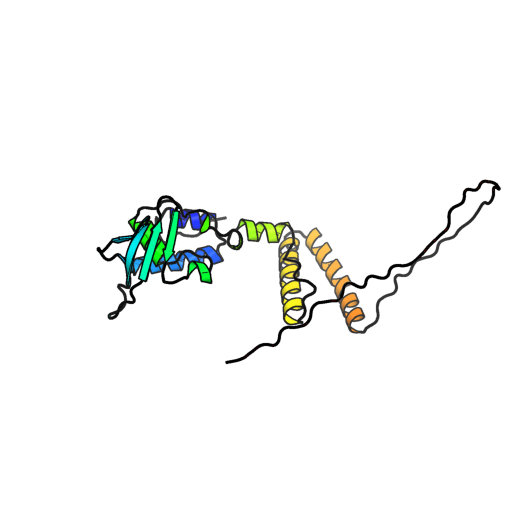A CA 1
ATOM 1518 C C . THR A 1 191 ? 39.790 19.229 -40.845 1.00 31.83 191 THR A C 1
ATOM 1520 O O . THR A 1 191 ? 38.632 19.289 -41.252 1.00 31.83 191 THR A O 1
ATOM 1523 N N . GLN A 1 192 ? 40.735 20.072 -41.259 1.00 38.97 192 GLN A N 1
ATOM 1524 C CA . GLN A 1 192 ? 40.577 20.979 -42.393 1.00 38.97 192 GLN A CA 1
ATOM 1525 C C . GLN A 1 192 ? 40.454 20.185 -43.701 1.00 38.97 192 GLN A C 1
ATOM 1527 O O . GLN A 1 192 ? 41.262 19.290 -43.956 1.00 38.97 192 GLN A O 1
ATOM 1532 N N . ARG A 1 193 ? 39.538 20.592 -44.590 1.00 30.50 193 ARG A N 1
ATOM 1533 C CA . ARG A 1 193 ? 39.737 20.429 -46.039 1.00 30.50 193 ARG A CA 1
ATOM 1534 C C . ARG A 1 193 ? 39.077 21.564 -46.840 1.00 30.50 193 ARG A C 1
ATOM 1536 O O . ARG A 1 193 ? 37.887 21.528 -47.113 1.00 30.50 193 ARG A O 1
ATOM 1543 N N . SER A 1 194 ? 39.922 22.546 -47.172 1.00 30.19 194 SER A N 1
ATOM 1544 C CA . SER A 1 194 ? 40.032 23.318 -48.431 1.00 30.19 194 SER A CA 1
ATOM 1545 C C . SER A 1 194 ? 38.804 24.000 -49.077 1.00 30.19 194 SER A C 1
ATOM 1547 O O . SER A 1 194 ? 37.948 23.335 -49.654 1.00 30.19 194 SER A O 1
ATOM 1549 N N . GLU A 1 195 ? 38.858 25.338 -49.138 1.00 30.64 195 GLU A N 1
ATOM 1550 C CA . GLU A 1 195 ? 38.357 26.215 -50.232 1.00 30.64 195 GLU A CA 1
ATOM 1551 C C . GLU A 1 195 ? 39.107 25.944 -51.571 1.00 30.64 195 GLU A C 1
ATOM 1553 O O . GLU A 1 195 ? 40.148 25.279 -51.479 1.00 30.64 195 GLU A O 1
ATOM 1558 N N . PRO A 1 196 ? 38.715 26.431 -52.795 1.00 38.50 196 PRO A N 1
ATOM 1559 C CA . PRO A 1 196 ? 38.195 27.790 -53.136 1.00 38.50 196 PRO A CA 1
ATOM 1560 C C . PRO A 1 196 ? 37.267 27.849 -54.413 1.00 38.50 196 PRO A C 1
ATOM 1562 O O . PRO A 1 196 ? 36.700 26.820 -54.772 1.00 38.50 196 PRO A O 1
ATOM 1565 N N . PRO A 1 197 ? 37.173 28.937 -55.231 1.00 43.75 197 PRO A N 1
ATOM 1566 C CA . PRO A 1 197 ? 36.654 30.307 -54.998 1.00 43.75 197 PRO A CA 1
ATOM 1567 C C . PRO A 1 197 ? 35.648 30.810 -56.086 1.00 43.75 197 PRO A C 1
ATOM 1569 O O . PRO A 1 197 ? 35.647 30.306 -57.209 1.00 43.75 197 PRO A O 1
ATOM 1572 N N . LYS A 1 198 ? 34.911 31.915 -55.834 1.00 29.27 198 LYS A N 1
ATOM 1573 C CA . LYS A 1 198 ? 34.702 33.033 -56.806 1.00 29.27 198 LYS A CA 1
ATOM 1574 C C . LYS A 1 198 ? 33.902 34.221 -56.229 1.00 29.27 198 LYS A C 1
ATOM 1576 O O . LYS A 1 198 ? 32.799 34.055 -55.725 1.00 29.27 198 LYS A O 1
ATOM 1581 N N . GLN A 1 199 ? 34.471 35.421 -56.365 1.00 31.62 199 GLN A N 1
ATOM 1582 C CA . GLN A 1 199 ? 33.842 36.757 -56.252 1.00 31.62 199 GLN A CA 1
ATOM 1583 C C . GLN A 1 199 ? 33.184 37.162 -57.607 1.00 31.62 199 GLN A C 1
ATOM 1585 O O . GLN A 1 199 ? 33.331 36.384 -58.555 1.00 31.62 199 GLN A O 1
ATOM 1590 N N . PRO A 1 200 ? 32.686 38.405 -57.849 1.00 47.62 200 PRO A N 1
ATOM 1591 C CA . PRO A 1 200 ? 31.992 39.428 -57.024 1.00 47.62 200 PRO A CA 1
ATOM 1592 C C . PRO A 1 200 ? 30.714 40.008 -57.717 1.00 47.62 200 PRO A C 1
ATOM 1594 O O . PRO A 1 200 ? 30.502 39.777 -58.902 1.00 47.62 200 PRO A O 1
ATOM 1597 N N . ALA A 1 201 ? 29.917 40.843 -57.026 1.00 31.38 201 ALA A N 1
ATOM 1598 C CA . ALA A 1 201 ? 29.099 41.937 -57.615 1.00 31.38 201 ALA A CA 1
ATOM 1599 C C . ALA A 1 201 ? 28.528 42.835 -56.486 1.00 31.38 201 ALA A C 1
ATOM 1601 O O . ALA A 1 201 ? 27.812 42.348 -55.619 1.00 31.38 201 ALA A O 1
ATOM 1602 N N . THR A 1 202 ? 29.047 44.048 -56.255 1.00 26.83 202 THR A N 1
ATOM 1603 C CA . THR A 1 202 ? 28.558 45.376 -56.717 1.00 26.83 202 THR A CA 1
ATOM 1604 C C . THR A 1 202 ? 27.100 45.768 -56.394 1.00 26.83 202 THR A C 1
ATOM 1606 O O . THR A 1 202 ? 26.179 45.370 -57.093 1.00 26.83 202 THR A O 1
ATOM 1609 N N . ALA A 1 203 ? 26.990 46.703 -55.435 1.00 30.70 203 ALA A N 1
ATOM 1610 C CA . ALA A 1 203 ? 26.415 48.058 -55.553 1.00 30.70 203 ALA A CA 1
ATOM 1611 C C . ALA A 1 203 ? 24.908 48.355 -55.273 1.00 30.70 203 ALA A C 1
ATOM 1613 O O . ALA A 1 203 ? 24.022 48.000 -56.039 1.00 30.70 203 ALA A O 1
ATOM 1614 N N . THR A 1 204 ? 24.733 49.274 -54.300 1.00 28.12 204 THR A N 1
ATOM 1615 C CA . THR A 1 204 ? 23.877 50.501 -54.263 1.00 28.12 204 THR A CA 1
ATOM 1616 C C . THR A 1 204 ? 22.482 50.513 -53.603 1.00 28.12 204 THR A C 1
ATOM 1618 O O . THR A 1 204 ? 21.538 49.945 -54.131 1.00 28.12 204 THR A O 1
ATOM 1621 N N . GLY A 1 205 ? 22.364 51.377 -52.570 1.00 28.70 205 GLY A N 1
ATOM 1622 C CA . GLY A 1 205 ? 21.228 52.285 -52.274 1.00 28.70 205 GLY A CA 1
ATOM 1623 C C . GLY A 1 205 ? 20.067 51.720 -51.430 1.00 28.70 205 GLY A C 1
ATOM 1624 O O . GLY A 1 205 ? 19.739 50.557 -51.573 1.00 28.70 205 GLY A O 1
ATOM 1625 N N . VAL A 1 206 ? 19.351 52.430 -50.545 1.00 31.36 206 VAL A N 1
ATOM 1626 C CA . VAL A 1 206 ? 19.233 53.851 -50.164 1.00 31.36 206 VAL A CA 1
ATOM 1627 C C . VAL A 1 206 ? 18.571 53.921 -48.762 1.00 31.36 206 VAL A C 1
ATOM 1629 O O . VAL A 1 206 ? 17.676 53.141 -48.463 1.00 31.36 206 VAL A O 1
ATOM 1632 N N . LEU A 1 207 ? 19.056 54.867 -47.949 1.00 31.14 207 LEU A N 1
ATOM 1633 C CA . LEU A 1 207 ? 18.472 55.677 -46.853 1.00 31.14 207 LEU A CA 1
ATOM 1634 C C . LEU A 1 207 ? 17.047 55.390 -46.321 1.00 31.14 207 LEU A C 1
ATOM 1636 O O . LEU A 1 207 ? 16.092 55.395 -47.093 1.00 31.14 207 LEU A O 1
ATOM 1640 N N . SER A 1 208 ? 16.871 55.411 -44.989 1.00 33.50 208 SER A N 1
ATOM 1641 C CA . SER A 1 208 ? 16.090 56.471 -44.301 1.00 33.50 208 SER A CA 1
ATOM 1642 C C . SER A 1 208 ? 16.344 56.526 -42.782 1.00 33.50 208 SER A C 1
ATOM 1644 O O . SER A 1 208 ? 16.644 55.524 -42.140 1.00 33.50 208 SER A O 1
ATOM 1646 N N . ASP A 1 209 ? 16.246 57.752 -42.270 1.00 30.98 209 ASP A N 1
ATOM 1647 C CA . ASP A 1 209 ? 16.627 58.302 -40.967 1.00 30.98 209 ASP A CA 1
ATOM 1648 C C . ASP A 1 209 ? 15.879 57.807 -39.713 1.00 30.98 209 ASP A C 1
ATOM 1650 O O . ASP A 1 209 ? 14.719 57.404 -39.771 1.00 30.98 209 ASP A O 1
ATOM 1654 N N . GLY A 1 210 ? 16.518 58.002 -38.546 1.00 30.36 210 GLY A N 1
ATOM 1655 C CA . GLY A 1 210 ? 15.822 58.149 -37.260 1.00 30.36 210 GLY A CA 1
ATOM 1656 C C . GLY A 1 210 ? 16.657 57.869 -35.999 1.00 30.36 210 GLY A C 1
ATOM 1657 O O . GLY A 1 210 ? 16.595 56.772 -35.456 1.00 30.36 210 GLY A O 1
ATOM 1658 N N . LEU A 1 211 ? 17.382 58.869 -35.480 1.00 33.94 211 LEU A N 1
ATOM 1659 C 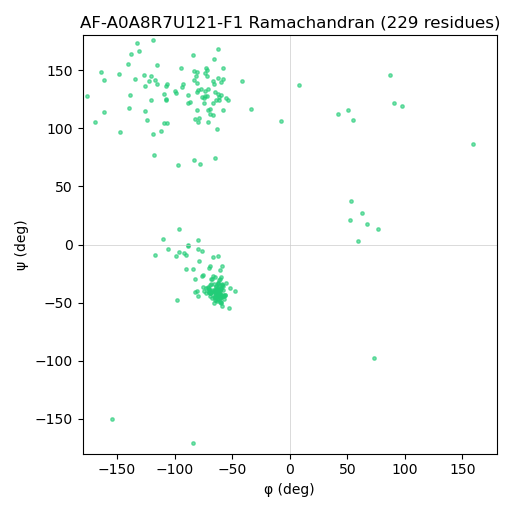CA . LEU A 1 211 ? 17.735 58.992 -34.045 1.00 33.94 211 LEU A CA 1
ATOM 1660 C C . LEU A 1 211 ? 16.658 59.896 -33.388 1.00 33.94 211 LEU A C 1
ATOM 1662 O O . LEU A 1 211 ? 16.142 60.753 -34.109 1.00 33.94 211 LEU A O 1
ATOM 1666 N N . PRO A 1 212 ? 16.306 59.800 -32.082 1.00 37.00 212 PRO A N 1
ATOM 1667 C CA . PRO A 1 212 ? 17.250 59.898 -30.961 1.00 37.00 212 PRO A CA 1
ATOM 1668 C C . PRO A 1 212 ? 17.000 58.917 -29.791 1.00 37.00 212 PRO A C 1
ATOM 1670 O O . PRO A 1 212 ? 15.882 58.501 -29.506 1.00 37.00 212 PRO A O 1
ATOM 1673 N N . GLN A 1 213 ? 18.058 58.608 -29.042 1.00 37.56 213 GLN A N 1
ATOM 1674 C CA . GLN A 1 213 ? 17.973 58.007 -27.703 1.00 37.56 213 GLN A CA 1
ATOM 1675 C C . GLN A 1 213 ? 17.701 59.122 -26.672 1.00 37.56 213 GLN A C 1
ATOM 1677 O O . GLN A 1 213 ? 18.246 60.218 -26.832 1.00 37.56 213 GLN A O 1
ATOM 1682 N N . PRO A 1 214 ? 16.916 58.877 -25.602 1.00 39.97 214 PRO A N 1
ATOM 1683 C CA . PRO A 1 214 ? 17.589 58.773 -24.303 1.00 39.9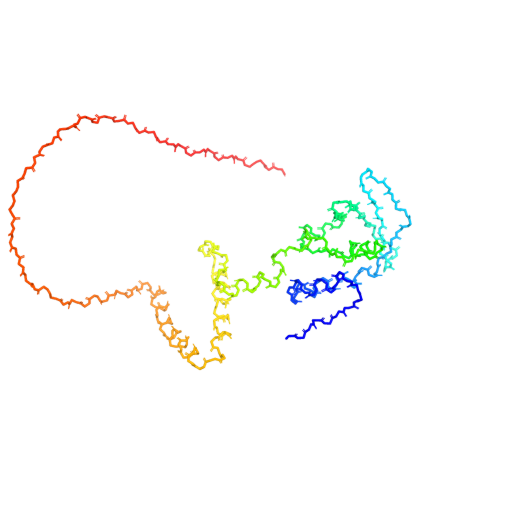7 214 PRO A CA 1
ATOM 1684 C C . PRO A 1 214 ? 16.946 57.807 -23.278 1.00 39.97 214 PRO A C 1
ATOM 1686 O O . PRO A 1 214 ? 15.738 57.643 -23.185 1.00 39.97 214 PRO A O 1
ATOM 1689 N N . GLN A 1 215 ? 17.836 57.207 -22.481 1.00 35.22 215 GLN A N 1
ATOM 1690 C CA . GLN A 1 215 ? 17.785 56.996 -21.024 1.00 35.22 215 GLN A CA 1
ATOM 1691 C C . GLN A 1 215 ? 16.470 56.557 -20.341 1.00 35.22 215 GLN A C 1
ATOM 1693 O O . GLN A 1 215 ? 15.583 57.358 -20.078 1.00 35.22 215 GLN A O 1
ATOM 1698 N N . SER A 1 216 ? 16.460 55.323 -19.827 1.00 36.56 216 SER A N 1
ATOM 1699 C CA . SER A 1 216 ? 16.105 55.056 -18.422 1.00 36.56 216 SER A CA 1
ATOM 1700 C C . SER A 1 216 ? 16.618 53.678 -17.994 1.00 36.56 216 SER A C 1
ATOM 1702 O O . SER A 1 216 ? 16.224 52.629 -18.493 1.00 36.56 216 SER A O 1
ATOM 1704 N N . THR A 1 217 ? 17.570 53.698 -17.069 1.00 42.88 217 THR A N 1
ATOM 1705 C CA . THR A 1 217 ? 17.963 52.561 -16.243 1.00 42.88 217 THR A CA 1
ATOM 1706 C C . THR A 1 217 ? 16.985 52.467 -15.075 1.00 42.88 217 THR A C 1
ATOM 1708 O O . THR A 1 217 ? 17.075 53.278 -14.155 1.00 42.88 217 THR A O 1
ATOM 1711 N N . GLU A 1 218 ? 16.097 51.475 -15.061 1.00 39.41 218 GLU A N 1
ATOM 1712 C CA . GLU A 1 218 ? 15.452 51.030 -13.822 1.00 39.41 218 GLU A CA 1
ATOM 1713 C C . GLU A 1 218 ? 15.998 49.655 -13.438 1.00 39.41 218 GLU A C 1
ATOM 1715 O O . GLU A 1 218 ? 15.705 48.624 -14.040 1.00 39.41 218 GLU A O 1
ATOM 1720 N N . MET A 1 219 ? 16.860 49.665 -12.424 1.00 42.28 219 MET A N 1
ATOM 1721 C CA . MET A 1 219 ? 17.336 48.469 -11.749 1.00 42.28 219 MET A CA 1
ATOM 1722 C C . MET A 1 219 ? 16.255 47.991 -10.778 1.00 42.28 219 MET A C 1
ATOM 1724 O O . MET A 1 219 ? 16.058 48.603 -9.727 1.00 42.28 219 MET A O 1
ATOM 1728 N N . LEU A 1 220 ? 15.589 46.873 -11.079 1.00 44.38 220 LEU A N 1
ATOM 1729 C CA . LEU A 1 220 ? 14.762 46.196 -10.082 1.00 44.38 220 LEU A CA 1
ATOM 1730 C C . LEU A 1 220 ? 15.671 45.580 -9.005 1.00 44.38 220 LEU A C 1
ATOM 1732 O O . LEU A 1 220 ? 16.463 44.669 -9.251 1.00 44.38 220 LEU A O 1
ATOM 1736 N N . ARG A 1 221 ? 15.574 46.137 -7.799 1.00 50.72 221 ARG A N 1
ATOM 1737 C CA . ARG A 1 221 ? 16.345 45.785 -6.603 1.00 50.72 221 ARG A CA 1
ATOM 1738 C C . ARG A 1 221 ? 15.760 44.524 -5.954 1.00 50.72 221 ARG A C 1
ATOM 1740 O O . ARG A 1 221 ? 14.556 44.448 -5.731 1.00 50.72 221 ARG A O 1
ATOM 1747 N N . ASN A 1 222 ? 16.610 43.558 -5.602 1.00 44.81 222 ASN A N 1
ATOM 1748 C CA . ASN A 1 222 ? 16.200 42.376 -4.834 1.00 44.81 222 ASN A CA 1
ATOM 1749 C C . ASN A 1 222 ? 15.759 42.754 -3.401 1.00 44.81 222 ASN A C 1
ATOM 1751 O O . ASN A 1 222 ? 16.420 43.585 -2.769 1.00 44.81 222 ASN A O 1
ATOM 1755 N N . PRO A 1 223 ? 14.699 42.130 -2.852 1.00 56.62 223 PRO A N 1
ATOM 1756 C CA . PRO A 1 223 ? 14.224 42.417 -1.501 1.00 56.62 223 PRO A CA 1
ATOM 1757 C C . PRO A 1 223 ? 15.141 41.856 -0.400 1.00 56.62 223 PRO A C 1
ATOM 1759 O O . PRO A 1 223 ? 15.838 40.854 -0.568 1.00 56.62 223 PRO A O 1
ATOM 1762 N N . ALA A 1 224 ? 15.123 42.535 0.751 1.00 51.59 224 ALA A N 1
ATOM 1763 C CA . ALA A 1 224 ? 15.979 42.267 1.903 1.00 51.59 224 ALA A CA 1
ATOM 1764 C C . ALA A 1 224 ? 15.590 40.996 2.683 1.00 51.59 224 ALA A C 1
ATOM 1766 O O . ALA A 1 224 ? 14.424 40.622 2.804 1.00 51.59 224 ALA A O 1
ATOM 1767 N N . ARG A 1 225 ? 16.612 40.349 3.252 1.00 50.06 225 ARG A N 1
ATOM 1768 C CA . ARG A 1 225 ? 16.543 39.094 4.010 1.00 50.06 225 ARG A CA 1
ATOM 1769 C C . ARG A 1 225 ? 15.938 39.323 5.403 1.00 50.06 225 ARG A C 1
ATOM 1771 O O . ARG A 1 225 ? 16.456 40.129 6.170 1.00 50.06 225 ARG A O 1
ATOM 1778 N N . VAL A 1 226 ? 14.892 38.575 5.754 1.00 59.59 226 VAL A N 1
ATOM 1779 C CA . VAL A 1 226 ? 14.257 38.620 7.086 1.00 59.59 226 VAL A CA 1
ATOM 1780 C C . VAL A 1 226 ? 15.115 37.859 8.119 1.00 59.59 226 VAL A C 1
ATOM 1782 O O . VAL A 1 226 ? 15.548 36.739 7.824 1.00 59.59 226 VAL A O 1
ATOM 1785 N N . PRO A 1 227 ? 15.370 38.405 9.327 1.00 53.09 227 PRO A N 1
ATOM 1786 C CA . PRO A 1 227 ? 16.112 37.702 10.369 1.00 53.09 227 PRO A CA 1
ATOM 1787 C C . PRO A 1 227 ? 15.234 36.701 11.134 1.00 53.09 227 PRO A C 1
ATOM 1789 O O . PRO A 1 227 ? 14.091 36.983 11.492 1.00 53.09 227 PRO A O 1
ATOM 1792 N N . LYS A 1 228 ? 15.800 35.523 11.419 1.00 49.28 228 LYS A N 1
ATOM 1793 C CA . LYS A 1 228 ? 15.180 34.473 12.239 1.00 49.28 228 LYS A CA 1
ATOM 1794 C C . LYS A 1 228 ? 15.222 34.876 13.718 1.00 49.28 228 LYS A C 1
ATOM 1796 O O . LYS A 1 228 ? 16.307 35.056 14.262 1.00 49.28 228 LYS A O 1
ATOM 1801 N N . LYS A 1 229 ? 14.062 34.964 14.377 1.00 43.97 229 LYS A N 1
ATOM 1802 C CA . LYS A 1 229 ? 13.969 34.973 15.845 1.00 43.97 229 LYS A CA 1
ATOM 1803 C C . LYS A 1 229 ? 13.865 33.536 16.341 1.00 43.97 229 LYS A C 1
ATOM 1805 O O . LYS A 1 229 ? 12.958 32.814 15.941 1.00 43.97 229 LYS A O 1
ATOM 1810 N N . GLY A 1 230 ? 14.815 33.144 17.182 1.00 47.88 230 GLY A N 1
ATOM 1811 C CA . GLY A 1 230 ? 14.733 31.924 17.969 1.00 47.88 230 GLY A CA 1
ATOM 1812 C C . GLY A 1 230 ? 13.878 32.122 19.219 1.00 47.88 230 GLY A C 1
ATOM 1813 O O . GLY A 1 230 ? 13.858 33.209 19.801 1.00 47.88 230 GLY A O 1
ATOM 1814 N N . ARG A 1 231 ? 13.214 31.044 19.619 1.00 40.91 231 ARG A N 1
ATOM 1815 C CA . ARG A 1 231 ? 13.127 30.569 20.996 1.00 40.91 231 ARG A CA 1
ATOM 1816 C C . ARG A 1 231 ? 13.020 29.052 20.947 1.00 40.91 231 ARG A C 1
ATOM 1818 O O . ARG A 1 231 ? 12.352 28.568 20.007 1.00 40.91 231 ARG A O 1
#

InterPro domains:
  IPR006564 Zinc finger, PMZ-type [SM00575] (77-104)
  IPR007527 Zinc finger, SWIM-type [PF04434] (78-102)
  IPR007527 Zinc finger, SWIM-type [PS50966] (66-102)
  IPR031052 FHY3/FAR1 family [PTHR31669] (4-177)

Organism: Triticum urartu (NCBI:txid4572)

Secondary structure (DSSP, 8-state):
-PPPPPSS--HHHHHHHHHB-HHHHHHHHHHHHHHTTEEE-S--EEETTEEEEEEEETT-SSPPEEEEEEETTTTEEEETT-HHHHHSS--HHHHHHHHHTT--S--GGGS-GGGBHHHHHHHHHH------SS-SSHHHHHHHHHHHHHHHHHHHTT-HHHHHHHHHHHHHHHHHHHHHHTT-------------------------------------PPPPPPPPPP-

Foldseek 3Di:
DDQPDAPDPALALVQCSQWFDPVVSVVQSVQQVQLVQKDWDPPFDDDDQWTKTWIFGNPDPPTDIKIWTARPVVLDIDIPVCCCVVPLADGSNSSNVCVVVVPRHRPVSSRDNCRTPVVVVVCLVVVCPPCPDPDPDPVRVVVNVVVSVVSQCVVQVVDPVSVVVVVVVVVVVVVCVVCVVVVHHDDPDDDDDDDDDDDDDDDDDDDDDDDDDDDDDDDDDDDDDDDDDDD